Protein 3EE4 (pdb70)

CATH classification: 1.10.620.20

Radius of gyration: 19.56 Å; Cα contacts (8 Å, |Δi|>4): 352; chains: 1; bounding box: 40×44×61 Å

Nearest PDB structures (foldseek):
  3ee4-assembly1_A-2  TM=1.003E+00  e=2.585E-38  Mycobacterium tuberculosis
  4ac8-assembly2_A  TM=9.991E-01  e=2.189E-35  Mycobacterium tuberculosis H37Rv
  7qbp-assembly1_A-2  TM=9.680E-01  e=7.634E-27  Saccharopolyspora erythraea NRRL 2338
  6i95-assembly1_A-2  TM=9.526E-01  e=1.139E-15  Geobacillus kaustophilus HTA426
  6f6b-assembly1_A  TM=9.501E-01  e=1.901E-15  Geobacillus kaustophilus HTA426

Organism: Mycobacterium tuberculosis (strain ATCC 25618 / H37Rv) (NCBI:txid83332)

Solvent-accessible surface area: 12877 Å² total; per-residue (Å²): 173,181,133,160,48,28,69,147,40,108,84,39,37,79,177,74,10,43,1,5,118,20,51,61,23,3,90,91,108,90,18,97,16,95,108,11,80,21,127,144,0,105,60,15,14,112,176,12,54,115,72,24,58,47,26,0,8,28,16,0,5,30,19,21,19,7,12,91,10,6,27,104,15,0,83,12,0,35,54,0,0,121,72,71,67,41,54,18,1,42,52,0,0,73,14,0,11,98,7,2,44,9,0,32,89,0,0,86,64,0,0,79,26,7,42,20,110,82,100,18,114,123,10,4,89,80,0,70,2,3,77,76,2,15,116,29,43,0,27,122,20,0,76,49,0,73,99,58,45,40,62,30,4,0,0,90,0,0,0,1,0,0,0,1,8,4,0,0,17,16,37,8,9,24,49,5,3,94,91,0,0,54,160,115,75,22,0,47,0,0,34,46,0,17,127,70,0,17,21,2,6,149,18,0,21,38,0,0,20,11,0,0,41,13,6,1,18,68,74,66,58,9,25,85,21,0,71,70,23,0,84,100,4,13,74,8,0,38,107,18,14,71,33,14,8,63,73,28,60,56,149,9,18,18,140,10,51,58,93,50,7,32,127,60,0,39,62,26,0,101,131,25,36,44,52,0,40,79,0,110,80,87,76,66,81,104,19,15,132

B-factor: mean 17.55, std 8.57, range [2.0, 69.03]

Secondary structure (DSSP, 8-state):
-----GGGSTT---TTSHHHHHHHHHHHT---GGGS--TTHHHHHHHS-HHHHHHHHHHHHHHHHHHHHHHHHTHHHHHHHHHTT-HHHHHHHHHHHHHHHHHHHHHHHHHHHHT--S--GGGGTT-HHHHIIIIIIHHHHHHHHHH---HHHHHHHHIIIIIIIIIIIIHHHHHHHHHHHTTTT--HHHHHHHHHHHHHHHHHHHHHHHHHHHHHHH-THHHHHHHHHHHHHHHHHHHHHHHHHHTTTT--STT--HHHHHHHHHHHHHHHHHHHHTTTT--GGGT--

InterPro domains:
  IPR000358 Ribonucleotide reductase small subunit family [PF00268] (28-273)
  IPR009078 Ferritin-like superfamily [SSF47240] (20-280)
  IPR012348 Ribonucleotide reductase-like [G3DSA:1.10.620.20] (6-290)
  IPR033908 R2-like ligand binding oxidase [cd07911] (12-293)

Sequence (289 aa):
TRTRSGSLAAGGLNWASLPLKLFAGGNAKFWHPADIDFTRDRADWEKLSDDERDYATRLCTQFIAGEEAVTEDIQPFMSAMRAEGRLADEMYLTQFAFEEAKHTQVFRMWLDAVGISEDLHRYLDDLPAYRQIFYAELPECLNALSADPSPAAQVRASVTYNHIVEGMLALTGYYAWHKICVERAILPGMQELVRRIGDDERRHMAWGTFTCRRHVAADDANWTVFETRMNELIPLALRLIEEGFALYGDQPPFDLSKDDFLQYSTDKGMRRFGTISNARGRPVAEIDV

GO terms:
  GO:0005506 iron ion binding (F, IDA)
  GO:0030145 manganese ion binding (F, IDA)
  GO:0016491 oxidoreductase activity (F, IDA)
  GO:0005515 protein binding (F, IPI)
  GO:0042802 identical protein binding (F, IPI)

Structure (mmCIF, N/CA/C/O backbone):
data_3EE4
#
_entry.id   3EE4
#
_cell.length_a   54.565
_cell.length_b   54.565
_cell.length_c   176.651
_cell.angle_alpha   90.00
_cell.angle_beta   90.00
_cell.angle_gamma   120.00
#
_symmetry.space_group_name_H-M   'P 32 2 1'
#
loop_
_entity.id
_entity.type
_entity.pdbx_description
1 polymer 'Probable ribonucleoside-diphosphate reductase'
2 non-polymer 'MYRISTIC ACID'
3 non-polymer 'MANGANESE (III) ION'
4 non-polymer 'FE (III) ION'
5 water water
#
loop_
_atom_site.group_PDB
_atom_site.id
_atom_site.type_symbol
_atom_site.label_atom_id
_atom_site.label_alt_id
_atom_site.label_comp_id
_atom_site.label_asym_id
_atom_site.label_entity_id
_atom_site.label_seq_id
_atom_site.pdbx_PDB_ins_code
_atom_site.Cartn_x
_atom_site.Cartn_y
_atom_site.Cartn_z
_atom_site.occupancy
_atom_site.B_iso_or_equiv
_atom_site.auth_seq_id
_atom_site.auth_comp_id
_atom_site.auth_asym_id
_atom_site.auth_atom_id
_atom_site.pdbx_PDB_model_num
ATOM 1 N N . THR A 1 11 ? 18.573 42.095 -11.284 1.00 40.18 2 THR A N 1
ATOM 2 C CA . THR A 1 11 ? 19.307 42.871 -12.313 1.00 39.97 2 THR A CA 1
ATOM 3 C C . THR A 1 11 ? 19.383 42.057 -13.627 1.00 38.57 2 THR A C 1
ATOM 4 O O . THR A 1 11 ? 20.463 41.987 -14.255 1.00 39.43 2 THR A O 1
ATOM 8 N N . ARG A 1 12 ? 18.232 41.511 -14.064 1.00 35.50 3 ARG A N 1
ATOM 9 C CA . ARG A 1 12 ? 18.174 40.298 -14.946 1.00 32.41 3 ARG A CA 1
ATOM 10 C C . ARG A 1 12 ? 18.038 40.502 -16.491 1.00 30.05 3 ARG A C 1
ATOM 11 O O . ARG A 1 12 ? 17.334 41.353 -16.975 1.00 29.26 3 ARG A O 1
ATOM 19 N N . THR A 1 13 ? 18.699 39.638 -17.243 1.00 27.49 4 THR A N 1
ATOM 20 C CA . THR A 1 13 ? 18.835 39.791 -18.696 1.00 25.79 4 THR A CA 1
ATOM 21 C C . THR A 1 13 ? 18.376 38.556 -19.492 1.00 23.51 4 THR A C 1
ATOM 22 O O . THR A 1 13 ? 17.870 38.663 -20.593 1.00 23.59 4 THR A O 1
ATOM 26 N N . ARG A 1 14 ? 18.608 37.384 -18.926 1.00 20.61 5 ARG A N 1
ATOM 27 C CA . ARG A 1 14 ? 18.267 36.122 -19.576 1.00 19.89 5 ARG A CA 1
ATOM 28 C C . ARG A 1 14 ? 17.755 35.150 -18.529 1.00 16.67 5 ARG A C 1
ATOM 29 O O . ARG A 1 14 ? 17.900 35.358 -17.363 1.00 16.73 5 ARG A O 1
ATOM 37 N N . SER A 1 15 ? 17.226 34.054 -18.999 1.00 12.73 6 SER A N 1
ATOM 38 C CA . SER A 1 15 ? 16.702 33.008 -18.136 1.00 11.11 6 SER A CA 1
ATOM 39 C C . SER A 1 15 ? 17.286 31.671 -18.571 1.00 8.89 6 SER A C 1
ATOM 40 O O . SER A 1 15 ? 17.065 31.235 -19.706 1.00 8.61 6 SER A O 1
ATOM 43 N N . GLY A 1 16 ? 18.021 31.068 -17.660 1.00 9.37 7 GLY A N 1
ATOM 44 C CA . GLY A 1 16 ? 18.694 29.779 -17.847 1.00 9.49 7 GLY A CA 1
ATOM 45 C C . GLY A 1 16 ? 17.761 28.654 -18.276 1.00 9.64 7 GLY A C 1
ATOM 46 O O . GLY A 1 16 ? 18.117 27.772 -19.026 1.00 8.17 7 GLY A O 1
ATOM 47 N N . SER A 1 17 ? 16.526 28.746 -17.812 1.00 8.34 8 SER A N 1
ATOM 48 C CA . SER A 1 17 ? 15.531 27.703 -18.043 1.00 8.83 8 SER A CA 1
ATOM 49 C C . SER A 1 17 ? 15.052 27.744 -19.463 1.00 7.21 8 SER A C 1
ATOM 50 O O . SER A 1 17 ? 14.433 26.791 -19.923 1.00 8.93 8 SER A O 1
ATOM 53 N N . LEU A 1 18 ? 15.350 28.836 -20.207 1.00 4.86 9 LEU A N 1
ATOM 54 C CA . LEU A 1 18 ? 14.882 28.991 -21.537 1.00 4.32 9 LEU A CA 1
ATOM 55 C C . LEU A 1 18 ? 15.931 28.633 -22.578 1.00 4.19 9 LEU A C 1
ATOM 56 O O . LEU A 1 18 ? 15.686 28.739 -23.780 1.00 2.97 9 LEU A O 1
ATOM 61 N N . ALA A 1 19 ? 17.117 28.297 -22.104 1.00 5.09 10 ALA A N 1
ATOM 62 C CA . ALA A 1 19 ? 18.260 27.991 -23.000 1.00 5.62 10 ALA A CA 1
ATOM 63 C C . ALA A 1 19 ? 17.892 26.826 -23.945 1.00 6.36 10 ALA A C 1
ATOM 64 O O . ALA A 1 19 ? 17.079 25.936 -23.613 1.00 7.19 10 ALA A O 1
ATOM 66 N N . ALA A 1 20 ? 18.450 26.892 -25.119 1.00 6.26 11 ALA A N 1
ATOM 67 C CA . ALA A 1 20 ? 18.447 25.778 -26.084 1.00 7.71 11 ALA A CA 1
ATOM 68 C C . ALA A 1 20 ? 18.919 24.513 -25.358 1.00 8.17 11 ALA A C 1
ATOM 69 O O . ALA A 1 20 ? 19.899 24.526 -24.645 1.00 7.83 11 ALA A O 1
ATOM 71 N N . GLY A 1 21 ? 18.159 23.453 -25.502 1.00 9.95 12 GLY A N 1
ATOM 72 C CA . GLY A 1 21 ? 18.532 22.167 -24.895 1.00 11.35 12 GLY A CA 1
ATOM 73 C C . GLY A 1 21 ? 18.116 22.041 -23.467 1.00 13.22 12 GLY A C 1
ATOM 74 O O . GLY A 1 21 ? 18.372 21.023 -22.827 1.00 13.88 12 GLY A O 1
ATOM 75 N N . GLY A 1 22 ? 17.560 23.124 -22.913 1.00 13.63 13 GLY A N 1
ATOM 76 C CA . GLY A 1 22 ? 17.032 23.076 -21.567 1.00 13.66 13 GLY A CA 1
ATOM 77 C C . GLY A 1 22 ? 18.065 22.946 -20.496 1.00 15.27 13 GLY A C 1
ATOM 78 O O . GLY A 1 22 ? 19.177 23.418 -20.623 1.00 15.95 13 GLY A O 1
ATOM 79 N N . LEU A 1 23 ? 17.682 22.307 -19.417 1.00 15.08 14 LEU A N 1
ATOM 80 C CA . LEU A 1 23 ? 18.627 22.019 -18.321 1.00 15.49 14 LEU A CA 1
ATOM 81 C C . LEU A 1 23 ? 19.291 20.662 -18.493 1.00 16.67 14 LEU A C 1
ATOM 82 O O . LEU A 1 23 ? 18.670 19.701 -18.960 1.00 16.47 14 LEU A O 1
ATOM 87 N N . ASN A 1 24 ? 20.521 20.532 -18.017 1.00 16.87 15 ASN A N 1
ATOM 88 C CA . ASN A 1 24 ? 21.232 19.230 -18.151 1.00 17.28 15 ASN A CA 1
ATOM 89 C C . ASN A 1 24 ? 21.007 18.352 -16.922 1.00 16.69 15 ASN A C 1
ATOM 90 O O . ASN A 1 24 ? 21.579 18.543 -15.855 1.00 16.94 15 ASN A O 1
ATOM 95 N N . TRP A 1 25 ? 20.118 17.393 -17.079 1.00 16.92 16 TRP A N 1
ATOM 96 C CA . TRP A 1 25 ? 19.624 16.601 -15.946 1.00 17.08 16 TRP A CA 1
ATOM 97 C C . TRP A 1 25 ? 20.746 15.703 -15.401 1.00 16.76 16 TRP A C 1
ATOM 98 O O . TRP A 1 25 ? 20.628 15.148 -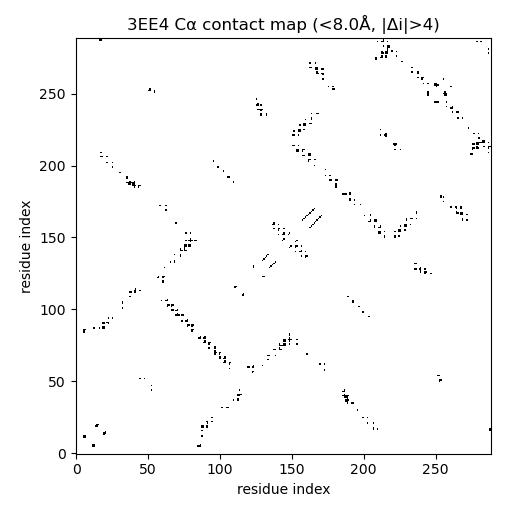14.300 1.00 18.06 16 TRP A O 1
ATOM 109 N N . ALA A 1 26 ? 21.779 15.556 -16.216 1.00 17.73 17 ALA A N 1
ATOM 110 C CA . ALA A 1 26 ? 22.936 14.746 -15.865 1.00 16.97 17 ALA A CA 1
ATOM 111 C C . ALA A 1 26 ? 23.970 15.536 -15.061 1.00 16.93 17 ALA A C 1
ATOM 112 O O . ALA A 1 26 ? 24.953 14.970 -14.557 1.00 16.84 17 ALA A O 1
ATOM 114 N N . SER A 1 27 ? 23.793 16.820 -14.918 1.00 14.66 18 SER A N 1
ATOM 115 C CA . SER A 1 27 ? 24.751 17.563 -14.137 1.00 15.52 18 SER A CA 1
ATOM 116 C C . SER A 1 27 ? 24.566 17.149 -12.658 1.00 14.53 18 SER A C 1
ATOM 117 O O . SER A 1 27 ? 23.476 16.787 -12.211 1.00 14.01 18 SER A O 1
ATOM 120 N N . LEU A 1 28 ? 25.683 17.151 -11.957 1.00 13.24 19 LEU A N 1
ATOM 121 C CA . LEU A 1 28 ? 25.729 16.783 -10.538 1.00 13.56 19 LEU A CA 1
ATOM 122 C C . LEU A 1 28 ? 24.663 17.515 -9.706 1.00 11.62 19 LEU A C 1
ATOM 123 O O . LEU A 1 28 ? 23.891 16.851 -9.020 1.00 11.56 19 LEU A O 1
ATOM 128 N N . PRO A 1 29 ? 24.578 18.850 -9.775 1.00 11.61 20 PRO A N 1
ATOM 129 C CA . PRO A 1 29 ? 23.565 19.469 -8.878 1.00 12.44 20 PRO A CA 1
ATOM 130 C C . PRO A 1 29 ? 22.140 19.015 -9.170 1.00 11.55 20 PRO A C 1
ATOM 131 O O . PRO A 1 29 ? 21.325 18.913 -8.246 1.00 10.61 20 PRO A O 1
ATOM 135 N N . LEU A 1 30 ? 21.819 18.778 -10.448 1.00 11.01 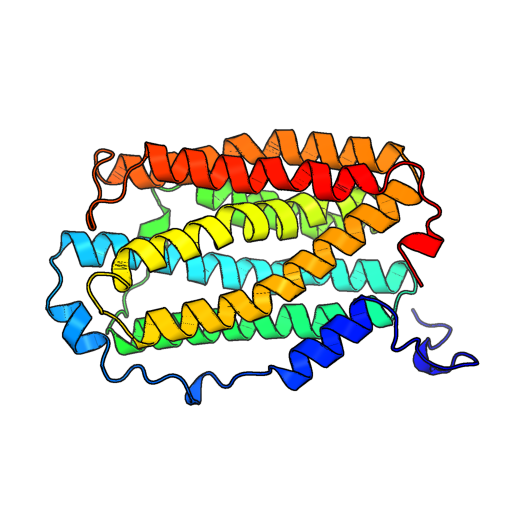21 LEU A N 1
ATOM 136 C CA . LEU A 1 30 ? 20.473 18.325 -10.785 1.00 10.66 21 LEU A CA 1
ATOM 137 C C . LEU A 1 30 ? 20.238 16.864 -10.410 1.00 12.43 21 LEU A C 1
ATOM 138 O O . LEU A 1 30 ? 19.105 16.485 -10.051 1.00 11.11 21 LEU A O 1
ATOM 143 N N . LYS A 1 31 ? 21.302 16.046 -10.474 1.00 10.90 22 LYS A N 1
ATOM 144 C CA . LYS A 1 31 ? 21.189 14.678 -10.031 1.00 11.23 22 LYS A CA 1
ATOM 145 C C . LYS A 1 31 ? 20.941 14.666 -8.516 1.00 11.15 22 LYS A C 1
ATOM 146 O O . LYS A 1 31 ? 20.115 13.926 -8.031 1.00 11.13 22 LYS A O 1
ATOM 152 N N . LEU A 1 32 ? 21.665 15.500 -7.779 1.00 10.84 23 LEU A N 1
ATOM 153 C CA . LEU A 1 32 ? 21.440 15.614 -6.328 1.00 10.74 23 LEU A CA 1
ATOM 154 C C . LEU A 1 32 ? 20.019 16.097 -5.955 1.00 10.24 23 LEU A C 1
ATOM 155 O O . LEU A 1 32 ? 19.359 15.556 -5.063 1.00 9.93 23 LEU A O 1
ATOM 160 N N . PHE A 1 33 ? 19.552 17.079 -6.691 1.00 10.31 24 PHE A N 1
ATOM 161 C CA . PHE A 1 33 ? 18.213 17.624 -6.518 1.00 9.40 24 PHE A CA 1
ATOM 162 C C . PHE A 1 33 ? 17.183 16.519 -6.717 1.00 10.45 24 PHE A C 1
ATOM 163 O O . PHE A 1 33 ? 16.270 16.351 -5.892 1.00 10.07 24 PHE A O 1
ATOM 171 N N . ALA A 1 34 ? 17.333 15.738 -7.799 1.00 10.30 25 ALA A N 1
ATOM 172 C CA . ALA A 1 34 ? 16.385 14.646 -8.067 1.00 10.01 25 ALA A CA 1
ATOM 173 C C . ALA A 1 34 ? 16.467 13.643 -6.938 1.00 10.41 25 ALA A C 1
ATOM 174 O O . ALA A 1 34 ? 15.450 13.089 -6.504 1.00 12.03 25 ALA A O 1
ATOM 176 N N . GLY A 1 35 ? 17.669 13.408 -6.451 1.00 12.11 26 GLY A N 1
ATOM 177 C CA . GLY A 1 35 ? 17.912 12.477 -5.294 1.00 12.11 26 GLY A CA 1
ATOM 178 C C . GLY A 1 35 ? 17.207 12.889 -4.029 1.00 11.86 26 GLY A C 1
ATOM 179 O O . GLY A 1 35 ? 16.571 12.079 -3.330 1.00 12.65 26 GLY A O 1
ATOM 180 N N . GLY A 1 36 ? 17.307 14.182 -3.752 1.00 12.33 27 GLY A N 1
ATOM 181 C CA . GLY A 1 36 ? 16.627 14.801 -2.616 1.00 12.30 27 GLY A CA 1
ATOM 182 C C . GLY A 1 36 ? 15.128 14.748 -2.739 1.00 11.96 27 GLY A C 1
ATOM 183 O O . GLY A 1 36 ? 14.406 14.677 -1.712 1.00 13.05 27 GLY A O 1
ATOM 184 N N . ASN A 1 37 ? 14.636 14.821 -3.973 1.00 10.30 28 ASN A N 1
ATOM 185 C CA . ASN A 1 37 ? 13.225 14.683 -4.167 1.00 11.50 28 ASN A CA 1
ATOM 186 C C . ASN A 1 37 ? 12.756 13.211 -3.925 1.00 12.48 28 ASN A C 1
ATOM 187 O O . ASN A 1 37 ? 11.705 12.963 -3.326 1.00 11.42 28 ASN A O 1
ATOM 192 N N . ALA A 1 38 ? 13.513 12.274 -4.474 1.00 11.75 29 ALA A N 1
ATOM 193 C CA . ALA A 1 38 ? 13.168 10.866 -4.347 1.00 12.98 29 ALA A CA 1
ATOM 194 C C . ALA A 1 38 ? 13.246 10.416 -2.910 1.00 12.90 29 ALA A C 1
ATOM 195 O O . ALA A 1 38 ? 12.494 9.579 -2.497 1.00 11.82 29 ALA A O 1
ATOM 197 N N . LYS A 1 39 ? 14.166 10.977 -2.160 1.00 12.87 30 LYS A N 1
ATOM 198 C CA . LYS A 1 39 ? 14.444 10.525 -0.794 1.00 13.42 30 LYS A CA 1
ATOM 199 C C . LYS A 1 39 ? 13.932 11.487 0.259 1.00 14.82 30 LYS A C 1
ATOM 200 O O . LYS A 1 39 ? 14.352 11.424 1.385 1.00 16.31 30 LYS A O 1
ATOM 206 N N . PHE A 1 40 ? 13.008 12.368 -0.129 1.00 12.69 31 PHE A N 1
ATOM 207 C CA . PHE A 1 40 ? 12.401 13.304 0.799 1.00 11.45 31 PHE A CA 1
ATOM 208 C C . PHE A 1 40 ? 11.759 12.521 1.944 1.00 11.47 31 PHE A C 1
ATOM 209 O O . PHE A 1 40 ? 10.998 11.579 1.737 1.00 12.56 31 PHE A O 1
ATOM 217 N N . TRP A 1 41 ? 12.008 12.982 3.138 1.00 11.24 32 TRP A N 1
ATOM 218 C CA . TRP A 1 41 ? 11.450 12.341 4.346 1.00 12.75 32 TRP A CA 1
ATOM 219 C C . TRP A 1 41 ? 10.701 13.360 5.136 1.00 14.47 32 TRP A C 1
ATOM 220 O O . TRP A 1 41 ? 11.054 14.546 5.175 1.00 11.88 32 TRP A O 1
ATOM 231 N N . HIS A 1 42 ? 9.659 12.815 5.751 1.00 18.32 33 HIS A N 1
ATOM 232 C CA . HIS A 1 42 ? 8.721 13.573 6.552 1.00 20.19 33 HIS A CA 1
ATOM 233 C C . HIS A 1 42 ? 9.052 13.536 8.061 1.00 20.57 33 HIS A C 1
ATOM 234 O O . HIS A 1 42 ? 9.051 12.503 8.671 1.00 20.54 33 HIS A O 1
ATOM 241 N N . PRO A 1 43 ? 9.259 14.689 8.680 1.00 21.23 34 PRO A N 1
ATOM 242 C CA . PRO A 1 43 ? 9.502 14.752 10.094 1.00 21.59 34 PRO A CA 1
ATOM 243 C C . PRO A 1 43 ? 8.341 14.103 10.905 1.00 22.72 34 PRO A C 1
ATOM 244 O O . PRO A 1 43 ? 8.572 13.428 11.912 1.00 21.75 34 PRO A O 1
ATOM 248 N N . ALA A 1 44 ? 7.128 14.185 10.360 1.00 22.36 35 ALA A N 1
ATOM 249 C CA . ALA A 1 44 ? 5.954 13.700 11.056 1.00 23.81 35 ALA A CA 1
ATOM 250 C C . ALA A 1 44 ? 5.947 12.167 11.003 1.00 24.16 35 ALA A C 1
ATOM 251 O O . ALA A 1 44 ? 5.209 11.520 11.734 1.00 24.54 35 ALA A O 1
ATOM 253 N N . ASP A 1 45 ? 6.805 11.581 10.193 1.00 24.05 36 ASP A N 1
ATOM 254 C CA . ASP A 1 45 ? 6.862 10.113 10.126 1.00 25.11 36 ASP A CA 1
ATOM 255 C C . ASP A 1 45 ? 7.769 9.534 11.229 1.00 24.37 36 ASP A C 1
ATOM 256 O O . ASP A 1 45 ? 7.759 8.315 11.453 1.00 24.41 36 ASP A O 1
ATOM 261 N N . ILE A 1 46 ? 8.595 10.378 11.864 1.00 21.52 37 ILE A N 1
ATOM 262 C CA . ILE A 1 46 ? 9.535 9.856 12.832 1.00 19.43 37 ILE A CA 1
ATOM 263 C C . ILE A 1 46 ? 8.774 9.670 14.127 1.00 19.16 37 ILE A C 1
ATOM 264 O O . ILE A 1 46 ? 8.115 10.568 14.596 1.00 19.71 37 ILE A O 1
ATOM 269 N N . ASP A 1 47 ? 8.821 8.464 14.681 1.00 19.25 38 ASP A N 1
ATOM 270 C CA . ASP A 1 47 ? 8.158 8.213 15.946 1.00 19.75 38 ASP A CA 1
ATOM 271 C C . ASP A 1 47 ? 9.066 8.638 17.119 1.00 19.16 38 ASP A C 1
ATOM 272 O O . ASP A 1 47 ? 10.104 8.042 17.362 1.00 16.68 38 ASP A O 1
ATOM 277 N N . PHE A 1 48 ? 8.611 9.664 17.828 1.00 19.80 39 PHE A N 1
ATOM 278 C CA . PHE A 1 48 ? 9.325 10.229 18.990 1.00 20.32 39 PHE A CA 1
ATOM 279 C C . PHE A 1 48 ? 8.703 9.771 20.296 1.00 21.15 39 PHE A C 1
ATOM 280 O O . PHE A 1 48 ? 9.200 10.071 21.403 1.00 20.66 39 PHE A O 1
ATOM 288 N N . THR A 1 49 ? 7.635 8.995 20.167 1.00 20.57 40 THR A N 1
ATOM 289 C CA . THR A 1 49 ? 6.767 8.710 21.339 1.00 20.86 40 THR A CA 1
ATOM 290 C C . THR A 1 49 ? 7.417 7.743 22.335 1.00 20.23 40 THR A C 1
ATOM 291 O O . THR A 1 49 ? 6.893 7.475 23.378 1.00 21.21 40 THR A O 1
ATOM 295 N N . ARG A 1 50 ? 8.595 7.257 22.016 1.00 18.82 41 ARG A N 1
ATOM 296 C CA . ARG A 1 50 ? 9.267 6.299 22.884 1.00 17.78 41 ARG A CA 1
ATOM 297 C C . ARG A 1 50 ? 10.547 6.863 23.526 1.00 15.23 41 ARG A C 1
ATOM 298 O O . ARG A 1 50 ? 11.080 6.326 24.490 1.00 13.37 41 ARG A O 1
ATOM 306 N N . ASP A 1 51 ? 11.041 7.975 23.005 1.00 13.08 42 ASP A N 1
ATOM 307 C CA . ASP A 1 51 ? 12.306 8.526 23.477 1.00 12.02 42 ASP A CA 1
ATOM 308 C C . ASP A 1 51 ? 12.235 9.089 24.894 1.00 12.28 42 ASP A C 1
ATOM 309 O O . ASP A 1 51 ? 13.215 9.018 25.629 1.00 11.30 42 ASP A O 1
ATOM 314 N N . ARG A 1 52 ? 11.098 9.680 25.283 1.00 12.93 43 ARG A N 1
ATOM 315 C CA . ARG A 1 52 ? 11.024 10.273 26.630 1.00 14.44 43 ARG A CA 1
ATOM 316 C C . ARG A 1 52 ? 11.223 9.214 27.703 1.00 14.09 43 ARG A C 1
ATOM 317 O O . ARG A 1 52 ? 11.933 9.430 28.687 1.00 15.22 43 ARG A O 1
ATOM 325 N N . ALA A 1 53 ? 10.641 8.041 27.485 1.00 14.00 44 ALA A N 1
ATOM 326 C CA . ALA A 1 53 ? 10.747 6.966 28.460 1.00 14.07 44 ALA A CA 1
ATOM 327 C C . ALA A 1 53 ? 12.224 6.571 28.638 1.00 14.02 44 ALA A C 1
ATOM 328 O O . ALA A 1 53 ? 12.685 6.351 29.757 1.00 13.48 44 ALA A O 1
ATOM 330 N N . ASP A 1 54 ? 12.951 6.482 27.533 1.00 14.23 45 ASP A N 1
ATOM 331 C CA . ASP A 1 54 ? 14.398 6.135 27.593 1.00 14.38 45 ASP A CA 1
ATOM 332 C C . ASP A 1 54 ? 15.171 7.269 28.301 1.00 14.00 45 ASP A C 1
ATOM 333 O O . ASP A 1 54 ? 16.082 7.067 29.126 1.00 13.91 45 ASP A O 1
ATOM 338 N N . TRP A 1 55 ? 14.825 8.477 27.892 1.00 13.46 46 TRP A N 1
ATOM 339 C CA . TRP A 1 55 ? 15.465 9.703 28.376 1.00 13.89 46 TRP A CA 1
ATOM 340 C C . TRP A 1 55 ? 15.397 9.766 29.913 1.00 14.54 46 TRP A C 1
ATOM 341 O O . TRP A 1 55 ? 16.379 10.116 30.604 1.00 14.64 46 TRP A O 1
ATOM 352 N N . GLU A 1 56 ? 14.242 9.389 30.445 1.00 14.97 47 GLU A N 1
ATOM 353 C CA . GLU A 1 56 ? 14.017 9.512 31.891 1.00 15.73 47 GLU A CA 1
ATOM 354 C C . GLU A 1 56 ? 14.788 8.465 32.639 1.00 15.73 47 GLU A C 1
ATOM 355 O O . GLU A 1 56 ? 15.063 8.616 33.816 1.00 15.65 47 GLU A O 1
ATOM 361 N N . LYS A 1 57 ? 15.142 7.402 31.950 1.00 15.38 48 LYS A N 1
ATOM 362 C CA . LYS A 1 57 ? 15.897 6.302 32.610 1.00 16.82 48 LYS A CA 1
ATOM 363 C C . LYS A 1 57 ? 17.394 6.614 32.654 1.00 15.87 48 LYS A C 1
ATOM 364 O O . LYS A 1 57 ? 18.115 6.012 33.375 1.00 14.76 48 LYS A O 1
ATOM 370 N N . LEU A 1 58 ? 17.851 7.600 31.891 1.00 14.55 49 LEU A N 1
ATOM 371 C CA . LEU A 1 58 ? 19.291 7.918 31.887 1.00 15.15 49 LEU A CA 1
ATOM 372 C C . LEU A 1 58 ? 19.654 8.557 33.219 1.00 14.58 49 LEU A C 1
ATOM 373 O O . LEU A 1 58 ? 18.780 8.908 33.981 1.00 15.95 49 LEU A O 1
ATOM 378 N N . SER A 1 59 ? 20.938 8.705 33.464 1.00 14.37 50 SER A N 1
ATOM 379 C CA . SER A 1 59 ? 21.469 9.467 34.617 1.00 13.88 50 SER A CA 1
ATOM 380 C C . SER A 1 59 ? 21.435 10.961 34.320 1.00 14.36 50 SER A C 1
ATOM 381 O O . SER A 1 59 ? 21.280 11.379 33.147 1.00 13.05 50 SER A O 1
ATOM 384 N N . ASP A 1 60 ? 21.639 11.765 35.352 1.00 13.54 51 ASP A N 1
ATOM 385 C CA . ASP A 1 60 ? 21.764 13.206 35.168 1.00 15.00 51 ASP A CA 1
ATOM 386 C C . ASP A 1 60 ? 22.885 13.528 34.205 1.00 15.14 51 ASP A C 1
ATOM 387 O O . ASP A 1 60 ? 22.734 14.380 33.348 1.00 16.22 51 ASP A O 1
ATOM 392 N N . ASP A 1 61 ? 24.023 12.881 34.405 1.00 14.66 52 ASP A N 1
ATOM 393 C CA . ASP A 1 61 ? 25.202 13.147 33.603 1.00 15.31 52 ASP A CA 1
ATOM 394 C C . ASP A 1 61 ? 24.936 12.820 32.106 1.00 13.78 52 ASP A C 1
ATOM 395 O O . ASP A 1 61 ? 25.322 13.561 31.195 1.00 11.09 52 ASP A O 1
ATOM 400 N N . GLU A 1 62 ? 24.269 11.693 31.886 1.00 12.18 53 GLU A N 1
ATOM 401 C CA . GLU A 1 62 ? 23.998 11.207 30.529 1.00 11.73 53 GLU A CA 1
ATOM 402 C C . GLU A 1 62 ? 23.070 12.228 29.816 1.00 11.98 53 GLU A C 1
ATOM 403 O O . GLU A 1 62 ? 23.290 12.599 28.663 1.00 12.01 53 GLU A O 1
ATOM 409 N N . ARG A 1 63 ? 22.058 12.686 30.541 1.00 12.73 54 ARG A N 1
ATOM 410 C CA . ARG A 1 63 ? 21.118 13.716 30.009 1.00 12.98 54 ARG A CA 1
ATOM 411 C C . ARG A 1 63 ? 21.828 15.024 29.737 1.00 12.99 54 ARG A C 1
ATOM 412 O O . ARG A 1 63 ? 21.556 15.709 28.728 1.00 11.42 54 ARG A O 1
ATOM 420 N N . ASP A 1 64 ? 22.747 15.374 30.643 1.00 12.02 55 ASP A N 1
ATOM 421 C CA . ASP A 1 64 ? 23.501 16.596 30.471 1.00 12.60 55 ASP A CA 1
ATOM 422 C C . ASP A 1 64 ? 24.280 16.537 29.195 1.00 12.47 55 ASP A C 1
ATOM 423 O O . ASP A 1 64 ? 24.241 17.480 28.360 1.00 10.94 55 ASP A O 1
ATOM 428 N N . TYR A 1 65 ? 25.030 15.429 29.033 1.00 11.81 56 TYR A N 1
ATOM 429 C CA . TYR A 1 65 ? 25.924 15.271 27.869 1.00 10.85 56 TYR A CA 1
ATOM 430 C C . TYR A 1 65 ? 25.137 15.317 26.534 1.00 11.47 56 TYR A C 1
ATOM 431 O O . TYR A 1 65 ? 25.490 16.019 25.552 1.00 10.91 56 TYR A O 1
ATOM 440 N N . ALA A 1 66 ? 24.047 14.565 26.516 1.00 11.38 57 ALA A N 1
ATOM 441 C CA . ALA A 1 66 ? 23.214 14.455 25.317 1.00 11.45 57 ALA A CA 1
ATOM 442 C C . ALA A 1 66 ? 22.494 15.759 25.019 1.00 11.96 57 ALA A C 1
ATOM 443 O O . ALA A 1 66 ? 22.294 16.069 23.881 1.00 12.34 57 ALA A O 1
ATOM 445 N N . THR A 1 67 ? 22.146 16.535 26.047 1.00 12.50 58 THR A N 1
ATOM 446 C CA . THR A 1 67 ? 21.515 17.849 25.867 1.00 11.44 58 THR A CA 1
ATOM 447 C C . THR A 1 67 ? 22.516 18.792 25.239 1.00 10.83 58 THR A C 1
ATOM 448 O O . THR A 1 67 ? 22.196 19.503 24.304 1.00 8.93 58 THR A O 1
ATOM 452 N N . ARG A 1 68 ? 23.746 18.727 25.703 1.00 10.04 59 ARG A N 1
ATOM 453 C CA . ARG A 1 68 ? 24.794 19.578 25.185 1.00 10.48 59 ARG A CA 1
ATOM 454 C C . ARG A 1 68 ? 25.131 19.206 23.713 1.00 10.81 59 ARG A C 1
ATOM 455 O O . ARG A 1 68 ? 25.333 20.073 22.880 1.00 10.04 59 ARG A O 1
ATOM 463 N N . LEU A 1 69 ? 25.105 17.922 23.400 1.00 10.00 60 LEU A N 1
ATOM 464 C CA . LEU A 1 69 ? 25.338 17.466 22.020 1.00 9.77 60 LEU A CA 1
ATOM 465 C C . LEU A 1 69 ? 24.202 17.922 21.062 1.00 10.23 60 LEU A C 1
ATOM 466 O O . LEU A 1 69 ? 24.421 18.433 19.948 1.00 10.11 60 LEU A O 1
ATOM 471 N N . CYS A 1 70 ? 22.999 17.786 21.574 1.00 10.49 61 CYS A N 1
ATOM 472 C CA . CYS A 1 70 ? 21.832 18.250 20.859 1.00 10.01 61 CYS A CA 1
ATOM 473 C C . CYS A 1 70 ? 21.820 19.753 20.619 1.00 9.56 61 CYS A C 1
ATOM 474 O O . CYS A 1 70 ? 21.388 20.227 19.535 1.00 10.26 61 CYS A O 1
ATOM 477 N N . THR A 1 71 ? 22.282 20.499 21.612 1.00 10.18 62 THR A N 1
ATOM 478 C CA . THR A 1 71 ? 22.348 21.950 21.512 1.00 8.89 62 THR A CA 1
ATOM 479 C C . THR A 1 71 ? 23.310 22.367 20.413 1.00 10.01 62 THR A C 1
ATOM 480 O O . THR A 1 71 ? 23.028 23.215 19.587 1.00 8.00 62 THR A O 1
ATOM 484 N N . GLN A 1 72 ? 24.484 21.733 20.433 1.00 11.30 63 GLN A N 1
ATOM 485 C CA . GLN A 1 72 ? 25.499 21.985 19.392 1.00 11.18 63 GLN A CA 1
ATOM 486 C C . GLN A 1 72 ? 24.925 21.667 17.994 1.00 10.64 63 GLN A C 1
ATOM 487 O O . GLN A 1 72 ? 25.115 22.418 17.032 1.00 10.16 63 GLN A O 1
ATOM 493 N N . PHE A 1 73 ? 24.201 20.579 17.921 1.00 10.26 64 PHE A N 1
ATOM 494 C CA . PHE A 1 73 ? 23.565 20.200 16.654 1.00 11.72 64 PHE A CA 1
ATOM 495 C C . PHE A 1 73 ? 22.548 21.207 16.170 1.00 11.08 64 PHE A C 1
ATOM 496 O O . PHE A 1 73 ? 22.610 21.686 15.008 1.00 11.07 64 PHE A O 1
ATOM 504 N N . ILE A 1 74 ? 21.573 21.511 17.014 1.00 10.21 65 ILE A N 1
ATOM 505 C CA . ILE A 1 74 ? 20.464 22.308 16.489 1.00 10.86 65 ILE A CA 1
ATOM 506 C C . ILE A 1 74 ? 20.890 23.732 16.161 1.00 10.83 65 ILE A C 1
ATOM 507 O O . ILE A 1 74 ? 20.435 24.292 15.200 1.00 9.79 65 ILE A O 1
ATOM 512 N N . ALA A 1 75 ? 21.727 24.328 17.013 1.00 11.05 66 ALA A N 1
ATOM 513 C CA . ALA A 1 75 ? 22.332 25.637 16.662 1.00 10.48 66 ALA A CA 1
ATOM 514 C C . ALA A 1 75 ? 23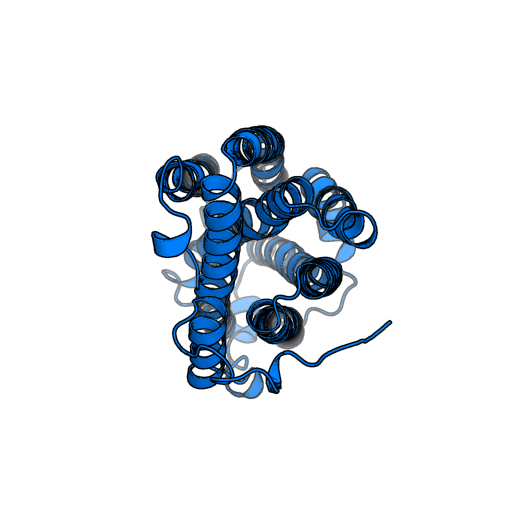.158 25.595 15.413 1.00 10.51 66 ALA A C 1
ATOM 515 O O . ALA A 1 75 ? 23.201 26.549 14.694 1.00 10.73 66 ALA A O 1
ATOM 517 N N . GLY A 1 76 ? 23.759 24.455 15.121 1.00 11.66 67 GLY A N 1
ATOM 518 C CA . GLY A 1 76 ? 24.587 24.307 13.920 1.00 11.84 67 GLY A CA 1
ATOM 519 C C . GLY A 1 76 ? 23.700 24.193 12.676 1.00 12.11 67 GLY A C 1
ATOM 520 O O . GLY A 1 76 ? 23.944 24.830 11.641 1.00 11.71 67 GLY A O 1
ATOM 521 N N . GLU A 1 77 ? 22.634 23.414 12.793 1.00 10.54 68 GLU A N 1
ATOM 522 C CA . GLU A 1 77 ? 21.634 23.393 11.718 1.00 11.87 68 GLU A CA 1
ATOM 523 C C . GLU A 1 77 ? 21.076 24.739 11.400 1.00 11.30 68 GLU A C 1
ATOM 524 O O . GLU A 1 77 ? 20.917 25.083 10.247 1.00 11.72 68 GLU A O 1
ATOM 530 N N . GLU A 1 78 ? 20.672 25.432 12.439 1.00 11.80 69 GLU A N 1
ATOM 531 C CA . GLU A 1 78 ? 20.146 26.788 12.285 1.00 13.85 69 GLU A CA 1
ATOM 532 C C . GLU A 1 78 ? 21.186 27.683 11.580 1.00 13.01 69 GLU A C 1
ATOM 533 O O . GLU A 1 78 ? 20.899 28.406 10.587 1.00 12.36 69 GLU A O 1
ATOM 539 N N . ALA A 1 79 ? 22.408 27.607 12.053 1.00 11.74 70 ALA A N 1
ATOM 540 C CA . ALA A 1 79 ? 23.469 28.423 11.455 1.00 12.09 70 ALA A CA 1
ATOM 541 C C . ALA A 1 79 ? 23.640 28.148 9.932 1.00 11.86 70 ALA A C 1
ATOM 542 O O . ALA A 1 79 ? 23.788 29.099 9.110 1.00 12.65 70 ALA A O 1
ATOM 544 N N . VAL A 1 80 ? 23.619 26.893 9.553 1.00 11.33 71 VAL A N 1
ATOM 545 C CA . VAL A 1 80 ? 23.863 26.537 8.148 1.00 12.67 71 VAL A CA 1
ATOM 546 C C . VAL A 1 80 ? 22.642 26.950 7.344 1.00 12.86 71 VAL A C 1
ATOM 547 O O . VAL A 1 80 ? 22.771 27.494 6.225 1.00 14.17 71 VAL A O 1
ATOM 551 N N . THR A 1 81 ? 21.456 26.764 7.921 1.00 12.72 72 THR A N 1
ATOM 552 C CA . THR A 1 81 ? 20.234 27.218 7.225 1.00 12.43 72 THR A CA 1
ATOM 553 C C . THR A 1 81 ? 20.401 28.680 6.793 1.00 15.07 72 THR A C 1
ATOM 554 O O . THR A 1 81 ? 20.034 29.081 5.656 1.00 15.25 72 THR A O 1
ATOM 558 N N . GLU A 1 82 ? 20.948 29.487 7.714 1.00 15.52 73 GLU A N 1
ATOM 559 C CA . GLU A 1 82 ? 21.075 30.934 7.514 1.00 16.34 73 GLU A CA 1
ATOM 560 C C . GLU A 1 82 ? 22.281 31.186 6.598 1.00 17.52 73 GLU A C 1
ATOM 561 O O . GLU A 1 82 ? 22.205 31.857 5.567 1.00 19.38 73 GLU A O 1
ATOM 567 N N . ASP A 1 83 ? 23.363 30.542 6.898 1.00 16.10 74 ASP A N 1
ATOM 568 C CA . ASP A 1 83 ? 24.611 30.945 6.297 1.00 17.22 74 ASP A CA 1
ATOM 569 C C . ASP A 1 83 ? 24.873 30.408 4.863 1.00 18.49 74 ASP A C 1
ATOM 570 O O . ASP A 1 83 ? 25.869 30.802 4.236 1.00 18.81 74 ASP A O 1
ATOM 575 N N . ILE A 1 84 ? 23.980 29.538 4.358 1.00 18.97 75 ILE A N 1
ATOM 576 C CA . ILE A 1 84 ? 24.142 28.908 3.048 1.00 19.53 75 ILE A CA 1
ATOM 577 C C . ILE A 1 84 ? 23.717 29.917 2.015 1.00 19.19 75 ILE A C 1
ATOM 578 O O . ILE A 1 84 ? 24.090 29.874 0.867 1.00 17.67 75 ILE A O 1
ATOM 583 N N . GLN A 1 85 ? 22.921 30.862 2.457 1.00 19.84 76 GLN A N 1
ATOM 584 C CA . GLN A 1 85 ? 22.232 31.737 1.510 1.00 21.41 76 GLN A CA 1
ATOM 585 C C . GLN A 1 85 ? 23.146 32.488 0.504 1.00 19.17 76 GLN A C 1
ATOM 586 O O . GLN A 1 85 ? 22.832 32.522 -0.675 1.00 18.74 76 GLN A O 1
ATOM 592 N N . PRO A 1 86 ? 24.231 33.117 0.983 1.00 18.16 77 PRO A N 1
ATOM 593 C CA . PRO A 1 86 ? 25.171 33.803 0.084 1.00 17.62 77 PRO A CA 1
ATOM 594 C C . PRO A 1 86 ? 25.718 32.905 -1.037 1.00 16.97 77 PRO A C 1
ATOM 595 O O . PRO A 1 86 ? 26.134 33.419 -2.099 1.00 17.03 77 PRO A O 1
ATOM 599 N N . PHE A 1 87 ? 25.718 31.579 -0.830 1.00 16.05 78 PHE A N 1
ATOM 600 C CA . PHE A 1 87 ? 26.181 30.671 -1.903 1.00 15.91 78 PHE A CA 1
ATOM 601 C C . PHE A 1 87 ? 25.188 30.673 -3.081 1.00 16.56 78 PHE A C 1
ATOM 602 O O . PHE A 1 87 ? 25.547 30.538 -4.238 1.00 14.50 78 PHE A O 1
ATOM 610 N N . MET A 1 88 ? 23.913 30.834 -2.751 1.00 17.61 79 MET A N 1
ATOM 611 C CA . MET A 1 88 ? 22.912 30.882 -3.802 1.00 19.16 79 MET A CA 1
ATOM 612 C C . MET A 1 88 ? 23.194 32.106 -4.673 1.00 19.39 79 MET A C 1
ATOM 613 O O . MET A 1 88 ? 23.152 32.028 -5.900 1.00 18.82 79 MET A O 1
ATOM 618 N N . SER A 1 89 ? 23.544 33.206 -4.004 1.00 18.22 80 SER A N 1
ATOM 619 C CA . SER A 1 89 ? 23.872 34.457 -4.676 1.00 19.17 80 SER A CA 1
ATOM 620 C C . SER A 1 89 ? 25.077 34.307 -5.583 1.00 18.11 80 SER A C 1
ATOM 621 O O . SER A 1 89 ? 25.104 34.784 -6.715 1.00 17.87 80 SER A O 1
ATOM 624 N N . ALA A 1 90 ? 26.081 33.601 -5.090 1.00 16.28 81 ALA A N 1
ATOM 625 C CA . ALA A 1 90 ? 27.268 33.339 -5.871 1.00 16.21 81 ALA A CA 1
ATOM 626 C C . ALA A 1 90 ? 26.961 32.512 -7.147 1.00 15.97 81 ALA A C 1
ATOM 627 O O . ALA A 1 90 ? 27.504 32.767 -8.223 1.00 16.07 81 ALA A O 1
ATOM 629 N N . MET A 1 91 ? 26.042 31.575 -7.020 1.00 14.68 82 MET A N 1
ATOM 630 C CA . MET A 1 91 ? 25.700 30.672 -8.113 1.00 15.44 82 MET A CA 1
ATOM 631 C C . MET A 1 91 ? 25.003 31.494 -9.183 1.00 16.86 82 MET A C 1
ATOM 632 O O . MET A 1 91 ? 25.234 31.324 -10.375 1.00 17.99 82 MET A O 1
ATOM 637 N N . ARG A 1 92 ? 24.188 32.420 -8.726 1.00 17.78 83 ARG A N 1
ATOM 638 C CA . ARG A 1 92 ? 23.443 33.300 -9.645 1.00 19.97 83 ARG A CA 1
ATOM 639 C C . ARG A 1 92 ? 24.450 34.173 -10.396 1.00 19.35 83 ARG A C 1
ATOM 640 O O . ARG A 1 92 ? 24.421 34.291 -11.625 1.00 19.89 83 ARG A O 1
ATOM 648 N N . ALA A 1 93 ? 25.442 34.659 -9.675 1.00 18.51 84 ALA A N 1
ATOM 649 C CA . ALA A 1 93 ? 26.483 35.526 -10.294 1.00 18.40 84 ALA A CA 1
ATOM 650 C C . ALA A 1 93 ? 27.271 34.745 -11.307 1.00 18.60 84 ALA A C 1
ATOM 651 O O . ALA A 1 93 ? 27.674 35.256 -12.320 1.00 18.49 84 ALA A O 1
ATOM 653 N N . GLU A 1 94 ? 27.474 33.466 -11.053 1.00 19.24 85 GLU A N 1
ATOM 654 C CA . GLU A 1 94 ? 28.249 32.604 -11.972 1.00 19.38 85 GLU A CA 1
ATOM 655 C C . GLU A 1 94 ? 27.384 32.113 -13.183 1.00 19.49 85 GLU A C 1
ATOM 656 O O . GLU A 1 94 ? 27.866 31.448 -14.122 1.00 20.59 85 GLU A O 1
ATOM 662 N N . GLY A 1 95 ? 26.102 32.457 -13.151 1.00 18.95 86 GLY A N 1
ATOM 663 C CA . GLY A 1 95 ? 25.103 31.925 -14.106 1.00 18.41 86 GLY A CA 1
ATOM 664 C C . GLY A 1 95 ? 24.821 30.423 -14.061 1.00 18.03 86 GLY A C 1
ATOM 665 O O . GLY A 1 95 ? 24.660 29.749 -15.094 1.00 19.30 86 GLY A O 1
ATOM 666 N N . ARG A 1 96 ? 24.755 29.879 -12.857 1.00 16.16 87 ARG A N 1
ATOM 667 C CA . ARG A 1 96 ? 24.660 28.430 -12.702 1.00 14.56 87 ARG A CA 1
ATOM 668 C C . ARG A 1 96 ? 23.316 28.114 -12.034 1.00 13.42 87 ARG A C 1
ATOM 669 O O . ARG A 1 96 ? 23.196 27.934 -10.806 1.00 11.27 87 ARG A O 1
ATOM 677 N N . LEU A 1 97 ? 22.302 28.018 -12.875 1.00 12.08 88 LEU A N 1
ATOM 678 C CA . LEU A 1 97 ? 20.942 27.824 -12.391 1.00 11.67 88 LEU A CA 1
ATOM 679 C C . LEU A 1 97 ? 20.808 26.493 -11.742 1.00 10.85 88 LEU A C 1
ATOM 680 O O . LEU A 1 97 ? 20.153 26.379 -10.687 1.00 10.93 88 LEU A O 1
ATOM 685 N N . ALA A 1 98 ? 21.424 25.454 -12.323 1.00 11.40 89 ALA A N 1
ATOM 686 C CA . ALA A 1 98 ? 21.258 24.111 -11.695 1.00 11.32 89 ALA A CA 1
ATOM 687 C C . ALA A 1 98 ? 21.790 24.094 -10.260 1.00 10.20 89 ALA A C 1
ATOM 688 O O . ALA A 1 98 ? 21.205 23.540 -9.349 1.00 9.13 89 ALA A O 1
ATOM 690 N N . ASP A 1 99 ? 22.926 24.711 -10.055 1.00 10.27 90 ASP A N 1
ATOM 691 C CA . ASP A 1 99 ? 23.504 24.805 -8.689 1.00 11.86 90 ASP A CA 1
ATOM 692 C C . ASP A 1 99 ? 22.634 25.647 -7.766 1.00 10.71 90 ASP A C 1
ATOM 693 O O . ASP A 1 99 ? 22.457 25.330 -6.606 1.00 11.68 90 ASP A O 1
ATOM 698 N N . GLU A 1 100 ? 22.103 26.719 -8.286 1.00 10.46 91 GLU A N 1
ATOM 699 C CA . GLU A 1 100 ? 21.130 27.542 -7.507 1.00 11.96 91 GLU A CA 1
ATOM 700 C C . GLU A 1 100 ? 19.891 26.725 -7.054 1.00 10.37 91 GLU A C 1
ATOM 701 O O . GLU A 1 100 ? 19.473 26.752 -5.918 1.00 10.84 91 GLU A O 1
ATOM 707 N N . MET A 1 101 ? 19.356 25.959 -7.990 1.00 9.35 92 MET A N 1
ATOM 708 C CA . MET A 1 101 ? 18.240 25.083 -7.714 1.00 9.97 92 MET A CA 1
ATOM 709 C C . MET A 1 101 ? 18.624 24.121 -6.578 1.00 10.13 92 MET A C 1
ATOM 710 O O . MET A 1 101 ? 17.880 23.961 -5.586 1.00 10.47 92 MET A O 1
ATOM 715 N N . TYR A 1 102 ? 19.797 23.498 -6.737 1.00 9.45 93 TYR A N 1
ATOM 716 C CA . TYR A 1 102 ? 20.264 22.534 -5.727 1.00 9.79 93 TYR A CA 1
ATOM 717 C C . TYR A 1 102 ? 20.347 23.137 -4.347 1.00 9.56 93 TYR A C 1
ATOM 718 O O . TYR A 1 102 ? 19.789 22.642 -3.357 1.00 10.96 93 TYR A O 1
ATOM 727 N N . LEU A 1 103 ? 20.925 24.303 -4.301 1.00 9.99 94 LEU A N 1
ATOM 728 C CA . LEU A 1 103 ? 21.084 24.996 -3.026 1.00 10.41 94 LEU A CA 1
ATOM 729 C C . LEU A 1 103 ? 19.764 25.358 -2.357 1.00 10.78 94 LEU A C 1
ATOM 730 O O . LEU A 1 103 ? 19.711 25.429 -1.122 1.00 9.43 94 LEU A O 1
ATOM 735 N N . THR A 1 104 ? 18.696 25.554 -3.125 1.00 10.32 95 THR A N 1
ATOM 736 C CA . THR A 1 104 ? 17.384 25.792 -2.473 1.00 9.30 95 THR A CA 1
ATOM 737 C C . THR A 1 104 ? 16.918 24.555 -1.681 1.00 9.68 95 THR A C 1
ATOM 738 O O . THR A 1 104 ? 16.375 24.632 -0.568 1.00 9.84 95 THR A O 1
ATOM 742 N N . GLN A 1 105 ? 17.207 23.395 -2.237 1.00 8.90 96 GLN A N 1
ATOM 743 C CA . GLN A 1 105 ? 16.880 22.149 -1.595 1.00 9.42 96 GLN A CA 1
ATOM 744 C C . GLN A 1 105 ? 17.755 21.963 -0.361 1.00 8.91 96 GLN A C 1
ATOM 745 O O . GLN A 1 105 ? 17.276 21.551 0.684 1.00 9.22 96 GLN A O 1
ATOM 751 N N . PHE A 1 106 ? 19.039 22.257 -0.524 1.00 8.90 97 PHE A N 1
ATOM 752 C CA . PHE A 1 106 ? 20.040 22.175 0.540 1.00 9.72 97 PHE A CA 1
ATOM 753 C C . PHE A 1 106 ? 19.562 22.998 1.766 1.00 10.69 97 PHE A C 1
ATOM 754 O O . PHE A 1 106 ? 19.470 22.536 2.877 1.00 10.71 97 PHE A O 1
ATOM 762 N N . ALA A 1 107 ? 19.210 24.232 1.510 1.00 11.15 98 ALA A N 1
ATOM 763 C CA . ALA A 1 107 ? 18.755 25.186 2.552 1.00 10.49 98 ALA A CA 1
ATOM 764 C C . ALA A 1 107 ? 17.496 24.697 3.229 1.00 10.60 98 ALA A C 1
ATOM 765 O O . ALA A 1 107 ? 17.385 24.753 4.473 1.00 9.51 98 ALA A O 1
ATOM 767 N N . PHE A 1 108 ? 16.554 24.200 2.430 1.00 9.55 99 PHE A N 1
ATOM 768 C CA . PHE A 1 108 ? 15.319 23.638 2.960 1.00 8.90 99 PHE A CA 1
ATOM 769 C C . PHE A 1 108 ? 15.579 22.440 3.872 1.00 10.69 99 PHE A C 1
ATOM 770 O O . PHE A 1 108 ? 14.977 22.267 4.942 1.00 10.20 99 PHE A O 1
ATOM 778 N N . GLU A 1 109 ? 16.470 21.578 3.432 1.00 10.34 100 GLU A N 1
ATOM 779 C CA . GLU A 1 109 ? 16.817 20.420 4.221 1.00 11.14 100 GLU A CA 1
ATOM 780 C C . GLU A 1 109 ? 17.408 20.810 5.556 1.00 11.61 100 GLU A C 1
ATOM 781 O O . GLU A 1 109 ? 17.099 20.169 6.571 1.00 10.47 100 GLU A O 1
ATOM 787 N N . GLU A 1 110 ? 18.263 21.851 5.569 1.00 10.33 101 GLU A N 1
ATOM 788 C CA . GLU A 1 110 ? 18.845 22.300 6.843 1.00 10.59 101 GLU A CA 1
ATOM 789 C C . GLU A 1 110 ? 17.749 22.894 7.760 1.00 10.73 101 GLU A C 1
ATOM 790 O O . GLU A 1 110 ? 17.737 22.702 8.992 1.00 9.59 101 GLU A O 1
ATOM 796 N N . ALA A 1 111 ? 16.784 23.573 7.161 1.00 10.29 102 ALA A N 1
ATOM 797 C CA . ALA A 1 111 ? 15.653 24.035 7.949 1.00 9.60 102 ALA A CA 1
ATOM 798 C C . ALA A 1 111 ? 14.885 22.865 8.594 1.00 10.62 102 ALA A C 1
ATOM 799 O O . ALA A 1 111 ? 14.440 22.939 9.735 1.00 10.53 102 ALA A O 1
ATOM 801 N N . LYS A 1 112 ? 14.695 21.819 7.813 1.00 9.94 103 LYS A N 1
ATOM 802 C CA . LYS A 1 112 ? 13.980 20.651 8.266 1.00 10.39 103 LYS A CA 1
ATOM 803 C C . LYS A 1 112 ? 14.835 19.913 9.333 1.00 9.77 103 LYS A C 1
ATOM 804 O O . LYS A 1 112 ? 14.297 19.380 10.327 1.00 10.20 103 LYS A O 1
ATOM 810 N N . HIS A 1 113 ? 16.143 19.980 9.202 1.00 10.01 104 HIS A N 1
ATOM 811 C CA . HIS A 1 113 ? 17.003 19.400 10.248 1.00 10.16 104 HIS A CA 1
ATOM 812 C C . HIS A 1 113 ? 16.811 20.157 11.557 1.00 10.21 104 HIS A C 1
ATOM 813 O O . HIS A 1 113 ? 16.725 19.572 12.626 1.00 10.23 104 HIS A O 1
ATOM 820 N N . THR A 1 114 ? 16.750 21.470 11.437 1.00 10.02 105 THR A N 1
ATOM 821 C CA . THR A 1 114 ? 16.565 22.319 12.598 1.00 9.65 105 THR A CA 1
ATOM 822 C C . THR A 1 114 ? 15.225 21.925 13.270 1.00 11.83 105 THR A C 1
ATOM 823 O O . THR A 1 114 ? 15.148 21.737 14.508 1.00 11.87 105 THR A O 1
ATOM 827 N N . GLN A 1 115 ? 14.194 21.830 12.429 1.00 11.03 106 GLN A N 1
ATOM 828 C CA . GLN A 1 115 ? 12.848 21.389 12.833 1.00 11.56 106 GLN A CA 1
ATOM 829 C C . GLN A 1 115 ? 12.855 20.070 13.621 1.00 10.81 106 GLN A C 1
ATOM 830 O O . GLN A 1 115 ? 12.244 19.956 14.681 1.00 10.70 106 GLN A O 1
ATOM 836 N N . VAL A 1 116 ? 13.511 19.052 13.103 1.00 12.28 107 VAL A N 1
ATOM 837 C CA . VAL A 1 116 ? 13.397 17.739 13.674 1.00 12.73 107 VAL A CA 1
ATOM 838 C C . VAL A 1 116 ? 14.156 17.651 14.981 1.00 11.28 107 VAL A C 1
ATOM 839 O O . VAL A 1 116 ? 13.673 17.003 15.910 1.00 10.87 107 VAL A O 1
ATOM 843 N N . PHE A 1 117 ? 15.309 18.293 15.089 1.00 11.06 108 PHE A N 1
ATOM 844 C CA . PHE A 1 117 ? 15.983 18.341 16.393 1.00 11.24 108 PHE A CA 1
ATOM 845 C C . PHE A 1 117 ? 15.086 19.078 17.407 1.00 10.74 108 PHE A C 1
ATOM 846 O O . PHE A 1 117 ? 15.021 18.707 18.573 1.00 10.47 108 PHE A O 1
ATOM 854 N N . ARG A 1 118 ? 14.439 20.157 16.975 1.00 10.26 109 ARG A N 1
ATOM 855 C CA . ARG A 1 118 ? 13.541 20.904 17.879 1.00 11.82 109 ARG A CA 1
ATOM 856 C C . ARG A 1 118 ? 12.392 20.013 18.359 1.00 12.36 109 ARG A C 1
ATOM 857 O O . ARG A 1 118 ? 12.014 19.982 19.540 1.00 13.36 109 ARG A O 1
ATOM 865 N N . MET A 1 119 ? 11.849 19.241 17.436 1.00 12.28 110 MET A N 1
ATOM 866 C CA . MET A 1 119 ? 10.790 18.253 17.792 1.00 12.47 110 MET A CA 1
ATOM 867 C C . MET A 1 119 ? 11.271 17.158 18.759 1.00 11.82 110 MET A C 1
ATOM 868 O O . MET A 1 119 ? 10.521 16.729 19.666 1.00 11.80 110 MET A O 1
ATOM 873 N N . TRP A 1 120 ? 12.554 16.810 18.669 1.00 11.02 111 TRP A N 1
ATOM 874 C CA . TRP A 1 120 ? 13.079 15.769 19.547 1.00 11.37 111 TRP A CA 1
ATOM 875 C C . TRP A 1 120 ? 13.192 16.395 20.939 1.00 10.53 111 TRP A C 1
ATOM 876 O O . TRP A 1 120 ? 12.827 15.795 21.941 1.00 9.07 111 TRP A O 1
ATOM 887 N N . LEU A 1 121 ? 13.720 17.611 20.978 1.00 10.14 112 LEU A N 1
ATOM 888 C CA . LEU A 1 121 ? 13.883 18.290 22.259 1.00 9.40 112 LEU A CA 1
ATOM 889 C C . LEU A 1 121 ? 12.552 18.427 22.958 1.00 9.85 112 LEU A C 1
ATOM 890 O O . LEU A 1 121 ? 12.437 18.178 24.195 1.00 9.62 112 LEU A O 1
ATOM 895 N N . ASP A 1 122 ? 11.537 18.795 22.184 1.00 10.20 113 ASP A N 1
ATOM 896 C CA . ASP A 1 122 ? 10.193 18.963 22.743 1.00 11.33 113 ASP A CA 1
ATOM 897 C C . ASP A 1 122 ? 9.677 17.605 23.268 1.00 11.70 113 ASP A C 1
ATOM 898 O O . ASP A 1 122 ? 9.082 17.549 24.360 1.00 10.98 113 ASP A O 1
ATOM 903 N N . ALA A 1 123 ? 9.959 16.532 22.521 1.00 11.53 114 ALA A N 1
ATOM 904 C CA . ALA A 1 123 ? 9.456 15.194 22.840 1.00 12.14 114 ALA A CA 1
ATOM 905 C C . ALA A 1 123 ? 10.041 14.686 24.173 1.00 12.17 114 ALA A C 1
ATOM 906 O O . ALA A 1 123 ? 9.364 13.954 24.955 1.00 12.21 114 ALA A O 1
ATOM 908 N N . VAL A 1 124 ? 11.285 15.071 24.433 1.00 11.16 115 VAL A N 1
ATOM 909 C CA . VAL A 1 124 ? 11.969 14.638 25.663 1.00 11.59 115 VAL A CA 1
ATOM 910 C C . VAL A 1 124 ? 11.757 15.573 26.837 1.00 12.81 115 VAL A C 1
ATOM 911 O O . VAL A 1 124 ? 12.189 15.278 27.934 1.00 12.97 115 VAL A O 1
ATOM 915 N N . GLY A 1 125 ? 11.038 16.663 26.594 1.00 13.72 116 GLY A N 1
ATOM 916 C CA . GLY A 1 125 ? 10.631 17.613 27.629 1.00 13.16 116 GLY A CA 1
ATOM 917 C C . GLY A 1 125 ? 11.569 18.768 27.904 1.00 14.25 116 GLY A C 1
ATOM 918 O O . GLY A 1 125 ? 11.522 19.395 29.000 1.00 13.22 116 GLY A O 1
ATOM 919 N N . ILE A 1 126 ? 12.442 19.045 26.952 1.00 12.89 117 ILE A N 1
ATOM 920 C CA . ILE A 1 126 ? 13.378 20.152 27.123 1.00 15.54 117 ILE A CA 1
ATOM 921 C C . ILE A 1 126 ? 12.760 21.455 26.678 1.00 16.06 117 ILE A C 1
ATOM 922 O O . ILE A 1 126 ? 12.475 21.637 25.467 1.00 17.57 117 ILE A O 1
ATOM 927 N N . SER A 1 127 ? 12.586 22.363 27.644 1.00 14.38 118 SER A N 1
ATOM 928 C CA . SER A 1 127 ? 11.969 23.664 27.355 1.00 15.52 118 SER A CA 1
ATOM 929 C C . SER A 1 127 ? 12.791 24.885 27.800 1.00 13.86 118 SER A C 1
ATOM 930 O O . SER A 1 127 ? 12.479 25.989 27.439 1.00 13.15 118 SER A O 1
ATOM 933 N N . GLU A 1 128 ? 13.885 24.673 28.524 1.00 14.53 119 GLU A N 1
ATOM 934 C CA . GLU A 1 128 ? 14.739 25.806 29.010 1.00 13.94 119 GLU A CA 1
ATOM 935 C C . GLU A 1 128 ? 15.528 26.407 27.865 1.00 12.65 119 GLU A C 1
ATOM 936 O O . GLU A 1 128 ? 15.740 25.766 26.828 1.00 12.19 119 GLU A O 1
ATOM 942 N N . ASP A 1 129 ? 15.943 27.656 28.064 1.00 11.77 120 ASP A N 1
ATOM 943 C CA . ASP A 1 129 ? 16.923 28.272 27.163 1.00 12.01 120 ASP A CA 1
ATOM 944 C C . ASP A 1 129 ? 18.234 27.447 27.208 1.00 11.09 120 ASP A C 1
ATOM 945 O O . ASP A 1 129 ? 18.761 27.156 28.275 1.00 11.84 120 ASP A O 1
ATOM 950 N N . LEU A 1 130 ? 18.713 27.058 26.043 1.00 10.57 121 LEU A N 1
ATOM 951 C CA . LEU A 1 130 ? 19.832 26.145 25.913 1.00 10.44 121 LEU A CA 1
ATOM 952 C C . LEU A 1 130 ? 21.177 26.864 25.618 1.00 11.11 121 LEU A C 1
ATOM 953 O O . LEU A 1 130 ? 22.220 26.221 25.494 1.00 11.13 121 LEU A O 1
ATOM 958 N N . HIS A 1 131 ? 21.155 28.178 25.503 1.00 11.65 122 HIS A N 1
ATOM 959 C CA . HIS A 1 131 ? 22.422 28.877 25.139 1.00 12.57 122 HIS A CA 1
ATOM 960 C C . HIS A 1 131 ? 23.542 28.589 26.121 1.00 12.18 122 HIS A C 1
ATOM 961 O O . HIS A 1 131 ? 24.713 28.568 25.760 1.00 12.27 122 HIS A O 1
ATOM 968 N N . ARG A 1 132 ? 23.148 28.353 27.379 1.00 13.06 123 ARG A N 1
ATOM 969 C CA . ARG A 1 132 ? 24.094 28.147 28.476 1.00 13.68 123 ARG A CA 1
ATOM 970 C C . ARG A 1 132 ? 25.006 26.943 28.148 1.00 14.02 123 ARG A C 1
ATOM 971 O O . ARG A 1 132 ? 26.157 26.932 28.550 1.00 13.18 123 ARG A O 1
ATOM 979 N N . TYR A 1 133 ? 24.505 25.997 27.347 1.00 12.52 124 TYR A N 1
ATOM 980 C CA . TYR A 1 133 ? 25.279 24.791 26.963 1.00 13.97 124 TYR A CA 1
ATOM 981 C C . TYR A 1 133 ? 26.418 25.122 25.984 1.00 13.82 124 TYR A C 1
ATOM 982 O O . TYR A 1 133 ? 27.286 24.298 25.736 1.00 14.33 124 TYR A O 1
ATOM 991 N N . LEU A 1 134 ? 26.389 26.336 25.453 1.00 13.84 125 LEU A N 1
ATOM 992 C CA . LEU A 1 134 ? 27.435 26.816 24.544 1.00 13.92 125 LEU A CA 1
ATOM 993 C C . LEU A 1 134 ? 28.430 27.790 25.211 1.00 15.39 125 LEU A C 1
ATOM 994 O O . LEU A 1 134 ? 29.483 28.089 24.675 1.00 14.82 125 LEU A O 1
ATOM 999 N N . ASP A 1 135 ? 28.098 28.246 26.406 1.00 15.79 126 ASP A N 1
ATOM 1000 C CA . ASP A 1 135 ? 28.937 29.208 27.132 1.00 16.67 126 ASP A CA 1
ATOM 1001 C C . ASP A 1 135 ? 30.388 28.765 27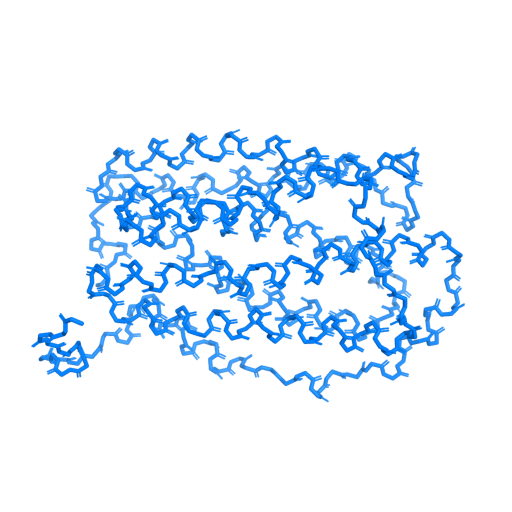.293 1.00 16.12 126 ASP A C 1
ATOM 1002 O O . ASP A 1 135 ? 31.318 29.587 27.227 1.00 16.10 126 ASP A O 1
ATOM 1007 N N . ASP A 1 136 ? 30.543 27.505 27.644 1.00 14.33 127 ASP A N 1
ATOM 1008 C CA . ASP A 1 136 ? 31.852 26.933 27.907 1.00 14.13 127 ASP A CA 1
ATOM 1009 C C . ASP A 1 136 ? 32.422 26.200 26.702 1.00 13.18 127 ASP A C 1
ATOM 1010 O O . ASP A 1 136 ? 33.367 25.441 26.852 1.00 10.76 127 ASP A O 1
ATOM 1015 N N . LEU A 1 137 ? 31.874 26.471 25.505 1.00 12.49 128 LEU A N 1
ATOM 1016 C CA . LEU A 1 137 ? 32.411 25.912 24.271 1.00 11.91 128 LEU A CA 1
ATOM 1017 C C . LEU A 1 137 ? 32.847 27.040 23.345 1.00 12.37 128 LEU A C 1
ATOM 1018 O O . LEU A 1 137 ? 32.177 27.308 22.343 1.00 12.57 128 LEU A O 1
ATOM 1023 N N . PRO A 1 138 ? 33.944 27.741 23.683 1.00 11.15 129 PRO A N 1
ATOM 1024 C CA . PRO A 1 138 ? 34.343 28.886 22.890 1.00 11.64 129 PRO A CA 1
ATOM 1025 C C . PRO A 1 138 ? 34.745 28.547 21.483 1.00 11.71 129 PRO A C 1
ATOM 1026 O O . PRO A 1 138 ? 34.475 29.350 20.606 1.00 12.12 129 PRO A O 1
ATOM 1030 N N . ALA A 1 139 ? 35.313 27.356 21.232 1.00 10.72 130 ALA A N 1
ATOM 1031 C CA . ALA A 1 139 ? 35.658 26.948 19.879 1.00 10.23 130 ALA A CA 1
ATOM 1032 C C . ALA A 1 139 ? 34.393 26.790 18.995 1.00 10.76 130 ALA A C 1
ATOM 1033 O O . ALA A 1 139 ? 34.368 27.150 17.831 1.00 10.16 130 ALA A O 1
ATOM 1035 N N . TYR A 1 140 ? 33.327 26.310 19.609 1.00 11.74 131 TYR A N 1
ATOM 1036 C CA . TYR A 1 140 ? 32.025 26.148 18.918 1.00 12.49 131 TYR A CA 1
ATOM 1037 C C . TYR A 1 140 ? 31.563 27.507 18.450 1.00 12.93 131 TYR A C 1
ATOM 1038 O O . TYR A 1 140 ? 31.152 27.683 17.304 1.00 12.86 131 TYR A O 1
ATOM 1047 N N . ARG A 1 141 ? 31.645 28.481 19.347 1.00 13.15 132 ARG A N 1
ATOM 1048 C CA . ARG A 1 141 ? 31.130 29.786 19.028 1.00 14.06 132 ARG A CA 1
ATOM 1049 C C . ARG A 1 141 ? 31.979 30.443 17.975 1.00 13.36 132 ARG A C 1
ATOM 1050 O O . ARG A 1 141 ? 31.475 31.157 17.105 1.00 11.84 132 ARG A O 1
ATOM 1058 N N . GLN A 1 142 ? 33.281 30.214 18.079 1.00 14.00 133 GLN A N 1
ATOM 1059 C CA . GLN A 1 142 ? 34.215 30.735 17.077 1.00 15.02 133 GLN A CA 1
ATOM 1060 C C . GLN A 1 142 ? 33.890 30.178 15.662 1.00 14.08 133 GLN A C 1
ATOM 1061 O O . GLN A 1 142 ? 33.916 30.944 14.652 1.00 14.60 133 GLN A O 1
ATOM 1067 N N . ILE A 1 143 ? 33.593 28.871 15.581 1.00 12.64 134 ILE A N 1
ATOM 1068 C CA . ILE A 1 143 ? 33.214 28.275 14.282 1.00 12.72 134 ILE A CA 1
ATOM 1069 C C . ILE A 1 143 ? 31.829 28.814 13.796 1.00 12.51 134 ILE A C 1
ATOM 1070 O O . ILE A 1 143 ? 31.716 29.389 12.716 1.00 13.29 134 ILE A O 1
ATOM 1075 N N . PHE A 1 144 ? 30.823 28.665 14.630 1.00 11.76 135 PHE A N 1
ATOM 1076 C CA . PHE A 1 144 ? 29.446 28.796 14.207 1.00 12.67 135 PHE A CA 1
ATOM 1077 C C . PHE A 1 144 ? 28.943 30.224 14.269 1.00 13.88 135 PHE A C 1
ATOM 1078 O O . PHE A 1 144 ? 28.046 30.583 13.531 1.00 15.50 135 PHE A O 1
ATOM 1086 N N . TYR A 1 145 ? 29.529 31.034 15.143 1.00 14.65 136 TYR A N 1
ATOM 1087 C CA . TYR A 1 145 ? 29.101 32.424 15.276 1.00 16.23 136 TYR A CA 1
ATOM 1088 C C . TYR A 1 145 ? 30.067 33.403 14.594 1.00 16.60 136 TYR A C 1
ATOM 1089 O O . TYR A 1 145 ? 29.768 34.597 14.452 1.00 17.37 136 TYR A O 1
ATOM 1098 N N . ALA A 1 146 ? 31.231 32.920 14.169 1.00 15.20 137 ALA A N 1
ATOM 1099 C CA . ALA A 1 146 ? 32.186 33.816 13.555 1.00 15.59 137 ALA A CA 1
ATOM 1100 C C . ALA A 1 146 ? 32.689 33.290 12.200 1.00 15.63 137 ALA A C 1
ATOM 1101 O O . ALA A 1 146 ? 32.437 33.917 11.147 1.00 15.00 137 ALA A O 1
ATOM 1103 N N . GLU A 1 147 ? 33.442 32.202 12.230 1.00 14.73 138 GLU A N 1
ATOM 1104 C CA . GLU A 1 147 ? 34.103 31.725 10.987 1.00 15.10 138 GLU A CA 1
ATOM 1105 C C . GLU A 1 147 ? 33.096 31.454 9.843 1.00 14.82 138 GLU A C 1
ATOM 1106 O O . GLU A 1 147 ? 33.310 31.881 8.683 1.00 13.98 138 GLU A O 1
ATOM 1112 N N . LEU A 1 148 ? 32.041 30.703 10.174 1.00 14.13 139 LEU A N 1
ATOM 1113 C CA . LEU A 1 148 ? 31.052 30.253 9.205 1.00 14.23 139 LEU A CA 1
ATOM 1114 C C . LEU A 1 148 ? 30.307 31.456 8.615 1.00 15.45 139 LEU A C 1
ATOM 1115 O O . LEU A 1 148 ? 30.316 31.594 7.372 1.00 15.55 139 LEU A O 1
ATOM 1120 N N . PRO A 1 149 ? 29.692 32.343 9.476 1.00 15.40 140 PRO A N 1
ATOM 1121 C CA . PRO A 1 149 ? 28.930 33.473 8.882 1.00 16.47 140 PRO A CA 1
ATOM 1122 C C . PRO A 1 149 ? 29.790 34.492 8.175 1.00 18.67 140 PRO A C 1
ATOM 1123 O O . PRO A 1 149 ? 29.407 35.035 7.141 1.00 19.39 140 PRO A O 1
ATOM 1127 N N . GLU A 1 150 ? 30.984 34.721 8.706 1.00 19.75 141 GLU A N 1
ATOM 1128 C CA . GLU A 1 150 ? 31.857 35.697 8.103 1.00 20.87 141 GLU A CA 1
ATOM 1129 C C . GLU A 1 150 ? 32.350 35.265 6.729 1.00 21.62 141 GLU A C 1
ATOM 1130 O O . GLU A 1 150 ? 32.384 36.043 5.775 1.00 23.77 141 GLU A O 1
ATOM 1136 N N . CYS A 1 151 ? 32.719 34.013 6.620 1.00 21.04 142 CYS A N 1
ATOM 1137 C CA . CYS A 1 151 ? 33.259 33.487 5.387 1.00 21.00 142 CYS A CA 1
ATOM 1138 C C . CYS A 1 151 ? 32.161 33.379 4.314 1.00 20.50 142 CYS A C 1
ATOM 1139 O O . CYS A 1 151 ? 32.351 33.780 3.145 1.00 20.23 142 CYS A O 1
ATOM 1142 N N . LEU A 1 152 ? 30.992 32.877 4.723 1.00 18.65 143 LEU A N 1
ATOM 1143 C CA . LEU A 1 152 ? 29.863 32.757 3.781 1.00 18.81 143 LEU A CA 1
ATOM 1144 C C . LEU A 1 152 ? 29.403 34.115 3.316 1.00 18.89 143 LEU A C 1
ATOM 1145 O O . LEU A 1 152 ? 29.133 34.328 2.142 1.00 20.27 143 LEU A O 1
ATOM 1150 N N . ASN A 1 153 ? 29.366 35.049 4.232 1.00 20.41 144 ASN A N 1
ATOM 1151 C CA . ASN A 1 153 ? 28.875 36.365 3.895 1.00 21.66 144 ASN A CA 1
ATOM 1152 C C . ASN A 1 153 ? 29.766 37.095 2.918 1.00 21.76 144 ASN A C 1
ATOM 1153 O O . ASN A 1 153 ? 29.283 37.931 2.165 1.00 22.19 144 ASN A O 1
ATOM 1158 N N . ALA A 1 154 ? 31.050 36.744 2.914 1.00 21.24 145 ALA A N 1
ATOM 1159 C CA . ALA A 1 154 ? 32.013 37.308 1.960 1.00 20.12 145 ALA A CA 1
ATOM 1160 C C . ALA A 1 154 ? 31.539 37.091 0.513 1.00 19.57 145 ALA A C 1
ATOM 1161 O O . ALA A 1 154 ? 31.855 37.884 -0.356 1.00 18.24 145 ALA A O 1
ATOM 1163 N N . LEU A 1 155 ? 30.753 36.034 0.265 1.00 18.82 146 LEU A N 1
ATOM 1164 C CA . LEU A 1 155 ? 30.347 35.645 -1.088 1.00 18.93 146 LEU A CA 1
ATOM 1165 C C . LEU A 1 155 ? 29.363 36.617 -1.665 1.00 21.27 146 LEU A C 1
ATOM 1166 O O . LEU A 1 155 ? 29.215 36.726 -2.898 1.00 21.31 146 LEU A O 1
ATOM 1171 N N . SER A 1 156 ? 28.647 37.314 -0.778 1.00 22.16 147 SER A N 1
ATOM 1172 C CA . SER A 1 156 ? 27.688 38.320 -1.247 1.00 24.18 147 SER A CA 1
ATOM 1173 C C . SER A 1 156 ? 28.396 39.392 -2.089 1.00 24.66 147 SER A C 1
ATOM 1174 O O . SER A 1 156 ? 27.941 39.771 -3.169 1.00 26.27 147 SER A O 1
ATOM 1177 N N . ALA A 1 157 ? 29.543 39.844 -1.587 1.00 25.14 148 ALA A N 1
ATOM 1178 C CA . ALA A 1 157 ? 30.356 40.881 -2.261 1.00 24.88 148 ALA A CA 1
ATOM 1179 C C . ALA A 1 157 ? 31.370 40.280 -3.242 1.00 24.45 148 ALA A C 1
ATOM 1180 O O . ALA A 1 157 ? 31.832 40.948 -4.163 1.00 23.68 148 ALA A O 1
ATOM 1182 N N . ASP A 1 158 ? 31.741 39.027 -3.024 1.00 22.82 149 ASP A N 1
ATOM 1183 C CA . ASP A 1 158 ? 32.847 38.413 -3.770 1.00 21.90 149 ASP A CA 1
ATOM 1184 C C . ASP A 1 158 ? 32.536 36.966 -4.094 1.00 20.77 149 ASP A C 1
ATOM 1185 O O . ASP A 1 158 ? 32.957 36.082 -3.380 1.00 18.59 149 ASP A O 1
ATOM 1190 N N . PRO A 1 159 ? 31.742 36.735 -5.142 1.00 19.28 150 PRO A N 1
ATOM 1191 C CA . PRO A 1 159 ? 31.391 35.389 -5.513 1.00 18.82 150 PRO A CA 1
ATOM 1192 C C . PRO A 1 159 ? 32.481 34.679 -6.368 1.00 17.46 150 PRO A C 1
ATOM 1193 O O . PRO A 1 159 ? 32.165 33.763 -7.132 1.00 16.13 150 PRO A O 1
ATOM 1197 N N . SER A 1 160 ? 33.731 35.085 -6.200 1.00 16.63 151 SER A N 1
ATOM 1198 C CA . SER A 1 160 ? 34.879 34.504 -6.984 1.00 15.43 151 SER A CA 1
ATOM 1199 C C . SER A 1 160 ? 35.134 33.030 -6.671 1.00 14.48 151 SER A C 1
ATOM 1200 O O . SER A 1 160 ? 34.717 32.512 -5.624 1.00 13.05 151 SER A O 1
ATOM 1203 N N . PRO A 1 161 ? 35.840 32.343 -7.561 1.00 13.48 152 PRO A N 1
ATOM 1204 C CA . PRO A 1 161 ? 36.119 30.938 -7.253 1.00 12.31 152 PRO A CA 1
ATOM 1205 C C . PRO A 1 161 ? 36.846 30.776 -5.921 1.00 12.12 152 PRO A C 1
ATOM 1206 O O . PRO A 1 161 ? 36.524 29.895 -5.178 1.00 11.02 152 PRO A O 1
ATOM 1210 N N . ALA A 1 162 ? 37.775 31.658 -5.624 1.00 12.48 153 ALA A N 1
ATOM 1211 C CA . ALA A 1 162 ? 38.568 31.550 -4.401 1.00 12.75 153 ALA A CA 1
ATOM 1212 C C . ALA A 1 162 ? 37.660 31.712 -3.200 1.00 12.93 153 ALA A C 1
ATOM 1213 O O . ALA A 1 162 ? 37.781 30.969 -2.252 1.00 13.29 153 ALA A O 1
ATOM 1215 N N . ALA A 1 163 ? 36.711 32.643 -3.258 1.00 13.06 154 ALA A N 1
ATOM 1216 C CA . ALA A 1 163 ? 35.799 32.889 -2.130 1.00 11.68 154 ALA A CA 1
ATOM 1217 C C . ALA A 1 163 ? 34.883 31.675 -1.930 1.00 11.79 154 ALA A C 1
ATOM 1218 O O . ALA A 1 163 ? 34.600 31.259 -0.802 1.00 11.86 154 ALA A O 1
ATOM 1220 N N . GLN A 1 164 ? 34.435 31.124 -3.049 1.00 9.42 155 GLN A N 1
ATOM 1221 C CA . GLN A 1 164 ? 33.588 29.926 -3.023 1.00 9.33 155 GLN A CA 1
ATOM 1222 C C . GLN A 1 164 ? 34.309 28.762 -2.366 1.00 8.81 155 GLN A C 1
ATOM 1223 O O . GLN A 1 164 ? 33.717 27.996 -1.596 1.00 8.47 155 GLN A O 1
ATOM 1229 N N . VAL A 1 165 ? 35.556 28.597 -2.737 1.00 8.68 156 VAL A N 1
ATOM 1230 C CA . VAL A 1 165 ? 36.311 27.455 -2.225 1.00 9.66 156 VAL A CA 1
ATOM 1231 C C . VAL A 1 165 ? 36.471 27.637 -0.695 1.00 10.79 156 VAL A C 1
ATOM 1232 O O . VAL A 1 165 ? 36.293 26.700 0.073 1.00 11.26 156 VAL A O 1
ATOM 1236 N N . ARG A 1 166 ? 36.827 28.848 -0.262 1.00 11.42 157 ARG A N 1
ATOM 1237 C CA . ARG A 1 166 ? 37.010 29.096 1.189 1.00 12.83 157 ARG A CA 1
ATOM 1238 C C . ARG A 1 166 ? 35.712 28.765 1.935 1.00 12.59 157 ARG A C 1
ATOM 1239 O O . ARG A 1 166 ? 35.697 28.118 2.981 1.00 11.03 157 ARG A O 1
ATOM 1247 N N . ALA A 1 167 ? 34.608 29.159 1.321 1.00 11.88 158 ALA A N 1
ATOM 1248 C CA . ALA A 1 167 ? 33.296 29.038 1.967 1.00 12.90 158 ALA A CA 1
ATOM 1249 C C . ALA A 1 167 ? 32.875 27.592 2.004 1.00 12.54 158 ALA A C 1
ATOM 1250 O O . ALA A 1 167 ? 32.329 27.105 2.981 1.00 12.97 158 ALA A O 1
ATOM 1252 N N . SER A 1 168 ? 33.170 26.885 0.921 1.00 11.73 159 SER A N 1
ATOM 1253 C CA . SER A 1 168 ? 32.823 25.496 0.847 1.00 10.84 159 SER A CA 1
ATOM 1254 C C . SER A 1 168 ? 33.667 24.682 1.846 1.00 11.95 159 SER A C 1
ATOM 1255 O O . SER A 1 168 ? 33.176 23.741 2.415 1.00 11.03 159 SER A O 1
ATOM 1258 N N . VAL A 1 169 ? 34.944 25.029 1.989 1.00 10.40 160 VAL A N 1
ATOM 1259 C CA . VAL A 1 169 ? 35.778 24.337 2.988 1.00 11.72 160 VAL A CA 1
ATOM 1260 C C . VAL A 1 169 ? 35.098 24.485 4.363 1.00 11.76 160 VAL A C 1
ATOM 1261 O O . VAL A 1 169 ? 34.894 23.520 5.059 1.00 12.83 160 VAL A O 1
ATOM 1265 N N . THR A 1 170 ? 34.718 25.704 4.702 1.00 11.84 161 THR A N 1
ATOM 1266 C CA . THR A 1 170 ? 34.208 25.989 6.042 1.00 12.09 161 THR A CA 1
ATOM 1267 C C . THR A 1 170 ? 32.908 25.235 6.264 1.00 12.61 161 THR A C 1
ATOM 1268 O O . THR A 1 170 ? 32.731 24.580 7.306 1.00 11.81 161 THR A O 1
ATOM 1272 N N . TYR A 1 171 ? 32.026 25.314 5.262 1.00 13.93 162 TYR A N 1
ATOM 1273 C CA . TYR A 1 171 ? 30.638 24.841 5.364 1.00 13.54 162 TYR A CA 1
ATOM 1274 C C . TYR A 1 171 ? 30.647 23.337 5.170 1.00 14.62 162 TYR A C 1
ATOM 1275 O O . TYR A 1 171 ? 30.290 22.557 6.071 1.00 14.07 162 TYR A O 1
ATOM 1284 N N . ASN A 1 172 ? 31.093 22.902 3.988 1.00 13.67 163 ASN A N 1
ATOM 1285 C CA . ASN A 1 172 ? 30.901 21.507 3.587 1.00 14.36 163 ASN A CA 1
ATOM 1286 C C . ASN A 1 172 ? 31.981 20.552 4.153 1.00 15.31 163 ASN A C 1
ATOM 1287 O O . ASN A 1 172 ? 31.700 19.434 4.538 1.00 18.30 163 ASN A O 1
ATOM 1292 N N . HIS A 1 173 ? 33.227 20.992 4.187 1.00 15.33 164 HIS A N 1
ATOM 1293 C CA . HIS A 1 173 ? 34.307 20.094 4.504 1.00 15.97 164 HIS A CA 1
ATOM 1294 C C . HIS A 1 173 ? 34.662 20.064 5.982 1.00 15.31 164 HIS A C 1
ATOM 1295 O O . HIS A 1 173 ? 35.061 19.039 6.503 1.00 18.41 164 HIS A O 1
ATOM 1302 N N . ILE A 1 174 ? 34.478 21.180 6.651 1.00 12.54 165 ILE A N 1
ATOM 1303 C CA . ILE A 1 174 ? 34.716 21.223 8.091 1.00 11.60 165 ILE A CA 1
ATOM 1304 C C . ILE A 1 174 ? 33.406 21.067 8.902 1.00 12.80 165 ILE A C 1
ATOM 1305 O O . ILE A 1 174 ? 33.281 20.131 9.702 1.00 13.82 165 ILE A O 1
ATOM 1310 N N . VAL A 1 175 ? 32.472 22.006 8.743 1.00 12.49 166 VAL A N 1
ATOM 1311 C CA . VAL A 1 175 ? 31.261 22.002 9.556 1.00 12.51 166 VAL A CA 1
ATOM 1312 C C . VAL A 1 175 ? 30.464 20.671 9.292 1.00 14.25 166 VAL A C 1
ATOM 1313 O O . VAL A 1 175 ? 30.162 19.937 10.233 1.00 13.17 166 VAL A O 1
ATOM 1317 N N . GLU A 1 176 ? 30.266 20.273 8.023 1.00 16.13 167 GLU A N 1
ATOM 1318 C CA . GLU A 1 176 ? 29.524 19.021 7.727 1.00 16.94 167 GLU A CA 1
ATOM 1319 C C . GLU A 1 176 ? 30.504 17.851 7.784 1.00 18.82 167 GLU A C 1
ATOM 1320 O O . GLU A 1 176 ? 30.350 16.863 8.548 1.00 20.18 167 GLU A O 1
ATOM 1326 N N . GLY A 1 177 ? 31.577 17.988 7.021 1.00 18.64 168 GLY A N 1
ATOM 1327 C CA . GLY A 1 177 ? 32.444 16.883 6.725 1.00 19.02 168 GLY A CA 1
ATOM 1328 C C . GLY A 1 177 ? 33.248 16.317 7.873 1.00 19.49 168 GLY A C 1
ATOM 1329 O O . GLY A 1 177 ? 33.662 15.127 7.853 1.00 22.62 168 GLY A O 1
ATOM 1330 N N . MET A 1 178 ? 33.521 17.179 8.830 1.00 17.83 169 MET A N 1
ATOM 1331 C CA . MET A 1 178 ? 34.329 16.872 9.975 1.00 17.56 169 MET A CA 1
ATOM 1332 C C . MET A 1 178 ? 33.449 16.873 11.256 1.00 17.03 169 MET A C 1
ATOM 1333 O O . MET A 1 178 ? 33.331 15.866 11.960 1.00 18.93 169 MET A O 1
ATOM 1338 N N . LEU A 1 179 ? 32.779 17.978 11.502 1.00 13.79 170 LEU A N 1
ATOM 1339 C CA . LEU A 1 179 ? 32.050 18.140 12.754 1.00 12.34 170 LEU A CA 1
ATOM 1340 C C . LEU A 1 179 ? 30.739 17.374 12.778 1.00 12.23 170 LEU A C 1
ATOM 1341 O O . LEU A 1 179 ? 30.516 16.559 13.694 1.00 12.36 170 LEU A O 1
ATOM 1346 N N . ALA A 1 180 ? 29.856 17.607 11.814 1.00 12.48 171 ALA A N 1
ATOM 1347 C CA . ALA A 1 180 ? 28.610 16.887 11.795 1.00 13.09 171 ALA A CA 1
ATOM 1348 C C . ALA A 1 180 ? 28.794 15.367 11.754 1.00 11.62 171 ALA A C 1
ATOM 1349 O O . ALA A 1 180 ? 28.112 14.612 12.521 1.00 10.86 171 ALA A O 1
ATOM 1351 N N . LEU A 1 181 ? 29.755 14.896 10.953 1.00 11.28 172 LEU A N 1
ATOM 1352 C CA . LEU A 1 181 ? 29.970 13.440 10.857 1.00 10.78 172 LEU A CA 1
ATOM 1353 C C . LEU A 1 181 ? 30.442 12.864 12.180 1.00 11.86 172 LEU A C 1
ATOM 1354 O O . LEU A 1 181 ? 30.055 11.754 12.581 1.00 11.73 172 LEU A O 1
ATOM 1359 N N . THR A 1 182 ? 31.257 13.633 12.883 1.00 10.96 173 THR A N 1
ATOM 1360 C CA . THR A 1 182 ? 31.755 13.200 14.184 1.00 10.62 173 THR A CA 1
ATOM 1361 C C . THR A 1 182 ? 30.605 13.224 15.179 1.00 11.43 173 THR A C 1
ATOM 1362 O O . THR A 1 182 ? 30.471 12.334 16.043 1.00 10.42 173 THR A O 1
A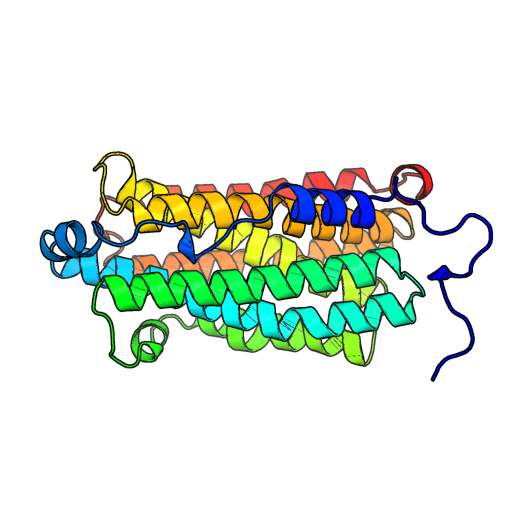TOM 1366 N N . GLY A 1 183 ? 29.732 14.241 15.065 1.00 11.52 174 GLY A N 1
ATOM 1367 C CA . GLY A 1 183 ? 28.540 14.242 15.873 1.00 12.42 174 GLY A CA 1
ATOM 1368 C C . GLY A 1 183 ? 27.594 13.065 15.651 1.00 11.73 174 GLY A C 1
ATOM 1369 O O . GLY A 1 183 ? 26.984 12.584 16.583 1.00 12.06 174 GLY A O 1
ATOM 1370 N N . TYR A 1 184 ? 27.422 12.648 14.410 1.00 11.38 175 TYR A N 1
ATOM 1371 C CA . TYR A 1 184 ? 26.578 11.478 14.102 1.00 11.53 175 TYR A CA 1
ATOM 1372 C C . TYR A 1 184 ? 27.194 10.296 14.770 1.00 11.68 175 TYR A C 1
ATOM 1373 O O . TYR A 1 184 ? 26.465 9.427 15.330 1.00 11.39 175 TYR A O 1
ATOM 1382 N N . TYR A 1 185 ? 28.527 10.241 14.746 1.00 10.86 176 TYR A N 1
ATOM 1383 C CA . TYR A 1 185 ? 29.220 9.091 15.414 1.00 11.26 176 TYR A CA 1
ATOM 1384 C C . TYR A 1 185 ? 28.981 9.090 16.938 1.00 12.33 176 TYR A C 1
ATOM 1385 O O . TYR A 1 185 ? 28.782 8.043 17.570 1.00 11.07 176 TYR A O 1
ATOM 1394 N N . ALA A 1 186 ? 28.988 10.284 17.525 1.00 11.99 177 ALA A N 1
ATOM 1395 C CA . ALA A 1 186 ? 28.637 10.437 18.931 1.00 12.09 177 ALA A CA 1
ATOM 1396 C C . ALA A 1 186 ? 27.216 9.885 19.229 1.00 10.71 177 ALA A C 1
ATOM 1397 O O . ALA A 1 186 ? 27.008 9.140 20.170 1.00 10.90 177 ALA A O 1
ATOM 1399 N N . TRP A 1 187 ? 26.237 10.275 18.455 1.00 9.79 178 TRP A N 1
ATOM 1400 C CA . TRP A 1 187 ? 24.879 9.746 18.680 1.00 10.69 178 TRP A CA 1
ATOM 1401 C C . TRP A 1 187 ? 24.820 8.234 18.467 1.00 11.13 178 TRP A C 1
ATOM 1402 O O . TRP A 1 187 ? 24.089 7.532 19.168 1.00 10.86 178 TRP A O 1
ATOM 1413 N N . HIS A 1 188 ? 25.609 7.743 17.509 1.00 10.59 179 HIS A N 1
ATOM 1414 C CA . HIS A 1 188 ? 25.794 6.284 17.325 1.00 11.89 179 HIS A CA 1
ATOM 1415 C C . HIS A 1 188 ? 26.312 5.588 18.606 1.00 12.11 179 HIS A C 1
ATOM 1416 O O . HIS A 1 188 ? 25.741 4.643 19.114 1.00 12.52 179 HIS A O 1
ATOM 1423 N N . LYS A 1 189 ? 27.402 6.099 19.155 1.00 13.65 180 LYS A 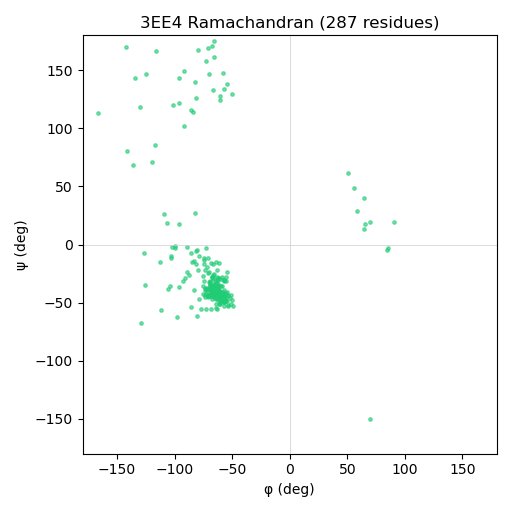N 1
ATOM 1424 C CA . LYS A 1 189 ? 27.929 5.604 20.412 1.00 13.76 180 LYS A CA 1
ATOM 1425 C C . LYS A 1 189 ? 26.939 5.709 21.578 1.00 13.37 180 LYS A C 1
ATOM 1426 O O . LYS A 1 189 ? 26.892 4.840 22.437 1.00 14.12 180 LYS A O 1
ATOM 1432 N N . ILE A 1 190 ? 26.134 6.757 21.596 1.00 12.82 181 ILE A N 1
ATOM 1433 C CA . ILE A 1 190 ? 25.171 6.951 22.675 1.00 12.61 181 ILE A CA 1
ATOM 1434 C C . ILE A 1 190 ? 24.020 5.952 22.598 1.00 12.29 181 ILE A C 1
ATOM 1435 O O . ILE A 1 190 ? 23.610 5.381 23.591 1.00 12.64 181 ILE A O 1
ATOM 1440 N N . CYS A 1 191 ? 23.514 5.733 21.386 1.00 12.23 182 CYS A N 1
ATOM 1441 C CA . CYS A 1 191 ? 22.170 5.124 21.211 1.00 11.87 182 CYS A CA 1
ATOM 1442 C C . CYS A 1 191 ? 22.132 3.674 20.799 1.00 11.26 182 CYS A C 1
ATOM 1443 O O . CYS A 1 191 ? 21.259 2.963 21.242 1.00 10.98 182 CYS A O 1
ATOM 1446 N N . VAL A 1 192 ? 23.082 3.244 19.966 1.00 12.66 183 VAL A N 1
ATOM 1447 C CA . VAL A 1 192 ? 22.923 1.996 19.203 1.00 11.88 183 VAL A CA 1
ATOM 1448 C C . VAL A 1 192 ? 23.051 0.761 20.086 1.00 14.37 183 VAL A C 1
ATOM 1449 O O . VAL A 1 192 ? 22.163 -0.077 20.081 1.00 13.36 183 VAL A O 1
ATOM 1453 N N . GLU A 1 193 ? 24.165 0.622 20.815 1.00 15.37 184 GLU A N 1
ATOM 1454 C CA . GLU A 1 193 ? 24.419 -0.646 21.521 1.00 16.89 184 GLU A CA 1
ATOM 1455 C C . GLU A 1 193 ? 23.432 -0.744 22.652 1.00 17.59 184 GLU A C 1
ATOM 1456 O O . GLU A 1 193 ? 22.983 -1.825 22.975 1.00 17.93 184 GLU A O 1
ATOM 1462 N N . ARG A 1 194 ? 23.067 0.401 23.221 1.00 18.20 185 ARG A N 1
ATOM 1463 C CA . ARG A 1 194 ? 22.031 0.425 24.305 1.00 18.64 185 ARG A CA 1
ATOM 1464 C C . ARG A 1 194 ? 20.592 0.328 23.791 1.00 17.94 185 ARG A C 1
ATOM 1465 O O . ARG A 1 194 ? 19.648 0.135 24.551 1.00 17.82 185 ARG A O 1
ATOM 1473 N N . ALA A 1 195 ? 20.426 0.440 22.487 1.00 15.43 186 ALA A N 1
ATOM 1474 C CA . ALA A 1 195 ? 19.115 0.320 21.862 1.00 15.33 186 ALA A CA 1
ATOM 1475 C C . ALA A 1 195 ? 18.166 1.339 22.497 1.00 14.59 186 ALA A C 1
ATOM 1476 O O . ALA A 1 195 ? 17.059 1.005 22.902 1.00 14.74 186 ALA A O 1
ATOM 1478 N N . ILE A 1 196 ? 18.621 2.580 22.604 1.00 12.80 187 ILE A N 1
ATOM 1479 C CA . ILE A 1 196 ? 17.803 3.661 23.132 1.00 12.22 187 ILE A CA 1
ATOM 1480 C C . ILE A 1 196 ? 17.529 4.723 22.103 1.00 12.61 187 ILE A C 1
ATOM 1481 O O . ILE A 1 196 ? 18.228 4.856 21.060 1.00 13.27 187 ILE A O 1
ATOM 1486 N N . LEU A 1 197 ? 16.561 5.553 22.466 1.00 11.90 188 LEU A N 1
ATOM 1487 C CA . LEU A 1 197 ? 16.213 6.793 21.741 1.00 11.90 188 LEU A CA 1
ATOM 1488 C C . LEU A 1 197 ? 16.017 6.506 20.242 1.00 11.16 188 LEU A C 1
ATOM 1489 O O . LEU A 1 197 ? 16.745 7.064 19.385 1.00 12.51 188 LEU A O 1
ATOM 1494 N N . PRO A 1 198 ? 15.046 5.670 19.917 1.00 11.29 189 PRO A N 1
ATOM 1495 C CA . PRO A 1 198 ? 14.828 5.252 18.512 1.00 11.89 189 PRO A CA 1
ATOM 1496 C C . PRO A 1 198 ? 14.461 6.416 17.591 1.00 12.30 189 PRO A C 1
ATOM 1497 O O . PRO A 1 198 ? 14.782 6.373 16.409 1.00 12.94 189 PRO A O 1
ATOM 1501 N N . GLY A 1 199 ? 13.826 7.438 18.159 1.00 11.81 190 GLY A N 1
ATOM 1502 C CA . GLY A 1 199 ? 13.485 8.684 17.438 1.00 11.23 190 GLY A CA 1
ATOM 1503 C C . GLY A 1 199 ? 14.732 9.482 17.055 1.00 10.15 190 GLY A C 1
ATOM 1504 O O . GLY A 1 199 ? 14.947 9.781 15.879 1.00 11.48 190 GLY A O 1
ATOM 1505 N N . MET A 1 200 ? 15.650 9.656 18.008 1.00 9.71 191 MET A N 1
ATOM 1506 C CA . MET A 1 200 ? 16.939 10.266 17.710 1.00 10.67 191 MET A CA 1
ATOM 1507 C C . MET A 1 200 ? 17.679 9.465 16.647 1.00 11.05 191 MET A C 1
ATOM 1508 O O . MET A 1 200 ? 18.243 10.034 15.735 1.00 11.67 191 MET A O 1
ATOM 1513 N N . GLN A 1 201 ? 17.698 8.160 16.816 1.00 10.87 192 GLN A N 1
ATOM 1514 C CA . GLN A 1 201 ? 18.436 7.292 15.920 1.00 11.46 192 GLN A CA 1
ATOM 1515 C C . GLN A 1 201 ? 17.929 7.454 14.491 1.00 11.69 192 GLN A C 1
ATOM 1516 O O . GLN A 1 201 ? 18.723 7.556 13.532 1.00 10.33 192 GLN A O 1
ATOM 1522 N N . GLU A 1 202 ? 16.615 7.505 14.363 1.00 10.68 193 GLU A N 1
ATOM 1523 C CA . GLU A 1 202 ? 15.997 7.620 13.074 1.00 12.12 193 GLU A CA 1
ATOM 1524 C C . GLU A 1 202 ? 16.271 8.985 12.438 1.00 11.85 193 GLU A C 1
ATOM 1525 O O . GLU A 1 202 ? 16.562 9.148 11.244 1.00 10.63 193 GLU A O 1
ATOM 1531 N N . LEU A 1 203 ? 16.149 10.014 13.241 1.00 10.94 194 LEU A N 1
ATOM 1532 C CA . LEU A 1 203 ? 16.435 11.361 12.778 1.00 12.35 194 LEU A CA 1
ATOM 1533 C C . LEU A 1 203 ? 17.864 11.487 12.297 1.00 11.93 194 LEU A C 1
ATOM 1534 O O . LEU A 1 203 ? 18.154 12.054 11.237 1.00 11.85 194 LEU A O 1
ATOM 1539 N N . VAL A 1 204 ? 18.788 10.867 13.038 1.00 11.16 195 VAL A N 1
ATOM 1540 C CA . VAL A 1 204 ? 20.212 10.947 12.668 1.00 10.93 195 VAL A CA 1
ATOM 1541 C C . VAL A 1 204 ? 20.494 10.217 11.364 1.00 10.92 195 VAL A C 1
ATOM 1542 O O . VAL A 1 204 ? 21.232 10.708 10.526 1.00 11.99 195 VAL A O 1
ATOM 1546 N N . ARG A 1 205 ? 19.868 9.074 11.164 1.00 11.23 196 ARG A N 1
ATOM 1547 C CA . ARG A 1 205 ? 19.983 8.367 9.896 1.00 11.54 196 ARG A CA 1
ATOM 1548 C C . ARG A 1 205 ? 19.477 9.221 8.738 1.00 12.47 196 ARG A C 1
ATOM 1549 O O . ARG A 1 205 ? 20.074 9.254 7.662 1.00 11.50 196 ARG A O 1
ATOM 1557 N N . ARG A 1 206 ? 18.335 9.870 8.930 1.00 12.26 197 ARG A N 1
ATOM 1558 C CA . ARG A 1 206 ? 17.719 10.607 7.811 1.00 12.92 197 ARG A CA 1
ATOM 1559 C C . ARG A 1 206 ? 18.530 11.878 7.512 1.00 12.99 197 ARG A C 1
ATOM 1560 O O . ARG A 1 206 ? 18.755 12.267 6.359 1.00 11.03 197 ARG A O 1
ATOM 1568 N N . ILE A 1 207 ? 18.949 12.579 8.568 1.00 12.83 198 ILE A N 1
ATOM 1569 C CA . ILE A 1 207 ? 19.773 13.763 8.376 1.00 14.42 198 ILE A CA 1
ATOM 1570 C C . ILE A 1 207 ? 21.097 13.405 7.691 1.00 15.03 198 ILE A C 1
ATOM 1571 O O . ILE A 1 207 ? 21.597 14.116 6.753 1.00 14.87 198 ILE A O 1
ATOM 1576 N N . GLY A 1 208 ? 21.657 12.275 8.136 1.00 14.65 199 GLY A N 1
ATOM 1577 C CA . GLY A 1 208 ? 22.836 11.680 7.489 1.00 14.76 199 GLY A CA 1
ATOM 1578 C C . GLY A 1 208 ? 22.688 11.427 5.986 1.00 15.37 199 GLY A C 1
ATOM 1579 O O . GLY A 1 208 ? 23.597 11.728 5.190 1.00 15.78 199 GLY A O 1
ATOM 1580 N N . ASP A 1 209 ? 21.555 10.905 5.608 1.00 13.53 200 ASP A N 1
ATOM 1581 C CA . ASP A 1 209 ? 21.262 10.639 4.241 1.00 14.61 200 ASP A CA 1
ATOM 1582 C C . ASP A 1 209 ? 21.267 11.992 3.454 1.00 14.16 200 ASP A C 1
ATOM 1583 O O . ASP A 1 209 ? 21.762 12.044 2.363 1.00 13.74 200 ASP A O 1
ATOM 1588 N N . ASP A 1 210 ? 20.623 13.025 3.990 1.00 13.92 201 ASP A N 1
ATOM 1589 C CA . ASP A 1 210 ? 20.574 14.330 3.315 1.00 14.10 201 ASP A CA 1
ATOM 1590 C C . ASP A 1 210 ? 22.012 14.896 3.215 1.00 15.56 201 ASP A C 1
ATOM 1591 O O . ASP A 1 210 ? 22.449 15.418 2.178 1.00 13.59 201 ASP A O 1
ATOM 1596 N N . GLU A 1 211 ? 22.756 14.721 4.294 1.00 14.07 202 GLU A N 1
ATOM 1597 C CA . GLU A 1 211 ? 24.105 15.262 4.374 1.00 17.00 202 GLU A CA 1
ATOM 1598 C C . GLU A 1 211 ? 25.082 14.695 3.340 1.00 15.61 202 GLU A C 1
ATOM 1599 O O . GLU A 1 211 ? 25.986 15.395 2.917 1.00 16.17 202 GLU A O 1
ATOM 1605 N N . ARG A 1 212 ? 24.871 13.451 2.959 1.00 15.86 203 ARG A N 1
ATOM 1606 C CA . ARG A 1 212 ? 25.640 12.782 1.915 1.00 16.49 203 ARG A CA 1
ATOM 1607 C C . ARG A 1 212 ? 25.567 13.668 0.618 1.00 15.91 203 ARG A C 1
ATOM 1608 O O . ARG A 1 212 ? 26.604 13.939 -0.058 1.00 13.82 203 ARG A O 1
ATOM 1616 N N . ARG A 1 213 ? 24.377 14.202 0.354 1.00 12.99 204 ARG A N 1
ATOM 1617 C CA . ARG A 1 213 ? 24.186 15.061 -0.830 1.00 12.88 204 ARG A CA 1
ATOM 1618 C C . ARG A 1 213 ? 24.815 16.409 -0.654 1.00 13.08 204 ARG A C 1
ATOM 1619 O O . ARG A 1 213 ? 25.429 16.927 -1.567 1.00 13.16 204 ARG A O 1
ATOM 1627 N N . HIS A 1 214 ? 24.639 17.017 0.514 1.00 12.84 205 HIS A N 1
ATOM 1628 C CA . HIS A 1 214 ? 25.243 18.313 0.789 1.00 12.06 205 HIS A CA 1
ATOM 1629 C C . HIS A 1 214 ? 26.758 18.256 0.620 1.00 14.04 205 HIS A C 1
ATOM 1630 O O . HIS A 1 214 ? 27.373 19.128 -0.026 1.00 13.04 205 HIS A O 1
ATOM 1637 N N . MET A 1 215 ? 27.342 17.173 1.143 1.00 12.52 206 MET A N 1
ATOM 1638 C CA . MET A 1 215 ? 28.813 16.983 1.028 1.00 13.56 206 MET A CA 1
ATOM 1639 C C . MET A 1 215 ? 29.238 16.697 -0.422 1.00 12.87 206 MET A C 1
ATOM 1640 O O . MET A 1 215 ? 30.262 17.216 -0.853 1.00 12.62 206 MET A O 1
ATOM 1645 N N . ALA A 1 216 ? 28.425 15.954 -1.158 1.00 11.51 207 ALA A N 1
ATOM 1646 C CA . ALA A 1 216 ? 28.698 15.717 -2.583 1.00 12.03 207 ALA A CA 1
ATOM 1647 C C . ALA A 1 216 ? 28.764 17.048 -3.380 1.00 10.35 207 ALA A C 1
ATOM 1648 O O . ALA A 1 216 ? 29.656 17.234 -4.216 1.00 9.63 207 ALA A O 1
ATOM 1650 N N . TRP A 1 217 ? 27.835 17.959 -3.071 1.00 10.58 208 TRP A N 1
ATOM 1651 C CA . TRP A 1 217 ? 27.795 19.250 -3.659 1.00 11.64 208 TRP A CA 1
ATOM 1652 C C . TRP A 1 217 ? 29.064 20.088 -3.342 1.00 11.77 208 TRP A C 1
ATOM 1653 O O . TRP A 1 217 ? 29.639 20.712 -4.220 1.00 10.32 208 TRP A O 1
ATOM 1664 N N . GLY A 1 218 ? 29.472 20.075 -2.085 1.00 12.30 209 GLY A N 1
ATOM 1665 C CA . GLY A 1 218 ? 30.633 20.799 -1.640 1.00 13.07 209 GLY A CA 1
ATOM 1666 C C . GLY A 1 218 ? 31.895 20.263 -2.277 1.00 11.65 209 GLY A C 1
ATOM 1667 O O . GLY A 1 218 ? 32.789 21.017 -2.655 1.00 11.90 209 GLY A O 1
ATOM 1668 N N . THR A 1 219 ? 31.948 18.955 -2.422 1.00 11.11 210 THR A N 1
ATOM 1669 C CA . THR A 1 219 ? 33.073 18.273 -3.092 1.00 11.92 210 THR A CA 1
ATOM 1670 C C . THR A 1 219 ? 33.158 18.657 -4.558 1.00 11.38 210 THR A C 1
ATOM 1671 O O . THR A 1 219 ? 34.221 19.101 -5.046 1.00 10.98 210 THR A O 1
ATOM 1675 N N . PHE A 1 220 ? 32.026 18.531 -5.229 1.00 10.13 211 PHE A N 1
ATOM 1676 C CA . PHE A 1 220 ? 31.876 18.995 -6.607 1.00 10.83 211 PHE A CA 1
ATOM 1677 C C . PHE A 1 220 ? 32.354 20.460 -6.809 1.00 9.18 211 PHE A C 1
ATOM 1678 O O . PHE A 1 220 ? 33.075 20.781 -7.740 1.00 8.58 211 PHE A O 1
ATOM 1686 N N . THR A 1 221 ? 31.905 21.309 -5.917 1.00 9.42 212 THR A N 1
ATOM 1687 C CA . THR A 1 221 ? 32.158 22.747 -6.024 1.00 11.18 212 THR A CA 1
ATOM 1688 C C . THR A 1 221 ? 33.701 23.045 -5.924 1.00 11.47 212 THR A C 1
ATOM 1689 O O . THR A 1 221 ? 34.279 23.811 -6.706 1.00 8.81 212 THR A O 1
ATOM 1693 N N . CYS A 1 222 ? 34.357 22.393 -4.980 1.00 11.05 213 CYS A N 1
ATOM 1694 C CA . CYS A 1 222 ? 35.791 22.583 -4.806 1.00 10.55 213 CYS A CA 1
ATOM 1695 C C . CYS A 1 222 ? 36.553 21.963 -5.958 1.00 9.17 213 CYS A C 1
ATOM 1696 O O . CYS A 1 222 ? 37.439 22.580 -6.501 1.00 8.31 213 CYS A O 1
ATOM 1699 N N . ARG A 1 223 ? 36.117 20.768 -6.394 1.00 8.89 214 ARG A N 1
ATOM 1700 C CA . ARG A 1 223 ? 36.772 20.084 -7.508 1.00 9.09 214 ARG A CA 1
ATOM 1701 C C . ARG A 1 223 ? 36.696 20.889 -8.794 1.00 8.31 214 ARG A C 1
ATOM 1702 O O . ARG A 1 223 ? 37.712 21.052 -9.526 1.00 8.47 214 ARG A O 1
ATOM 1710 N N . ARG A 1 224 ? 35.520 21.442 -9.105 1.00 9.33 215 ARG A N 1
ATOM 1711 C CA . ARG A 1 224 ? 35.420 22.180 -10.373 1.00 9.75 215 ARG A CA 1
ATOM 1712 C C . ARG A 1 224 ? 36.273 23.456 -10.373 1.00 8.99 215 ARG A C 1
ATOM 1713 O O . ARG A 1 224 ? 36.902 23.795 -11.381 1.00 9.66 215 ARG A O 1
ATOM 1721 N N . HIS A 1 225 ? 36.353 24.138 -9.236 1.00 8.05 216 HIS A N 1
ATOM 1722 C CA . HIS A 1 225 ? 37.264 25.321 -9.181 1.00 7.56 216 HIS A CA 1
ATOM 1723 C C . HIS A 1 225 ? 38.743 24.971 -9.180 1.00 8.00 216 HIS A C 1
ATOM 1724 O O . HIS A 1 225 ? 39.548 25.674 -9.788 1.00 7.19 216 HIS A O 1
ATOM 1731 N N . VAL A 1 226 ? 39.091 23.884 -8.482 1.00 8.39 217 VAL A N 1
ATOM 1732 C CA . VAL A 1 226 ? 40.435 23.338 -8.503 1.00 8.23 217 VAL A CA 1
ATOM 1733 C C . VAL A 1 226 ? 40.895 22.942 -9.866 1.00 8.90 217 VAL A C 1
ATOM 1734 O O . VAL A 1 226 ? 41.992 23.348 -10.299 1.00 9.11 217 VAL A O 1
ATOM 1738 N N . ALA A 1 227 ? 40.030 22.238 -10.608 1.00 9.27 218 ALA A N 1
ATOM 1739 C CA . ALA A 1 227 ? 40.346 21.819 -12.005 1.00 8.59 218 ALA A CA 1
ATOM 1740 C C . ALA A 1 227 ? 40.548 23.003 -12.930 1.00 8.32 218 ALA A C 1
ATOM 1741 O O . ALA A 1 227 ? 41.356 22.990 -13.849 1.00 8.45 218 ALA A O 1
ATOM 1743 N N . ALA A 1 228 ? 39.772 24.039 -12.680 1.00 8.99 219 ALA A N 1
ATOM 1744 C CA . ALA A 1 228 ? 39.766 25.221 -13.542 1.00 9.12 219 ALA A CA 1
ATOM 1745 C C . ALA A 1 228 ? 41.015 26.056 -13.308 1.00 8.97 219 ALA A C 1
ATOM 1746 O O . ALA A 1 228 ? 41.476 26.727 -14.206 1.00 9.90 219 ALA A O 1
ATOM 1748 N N . ASP A 1 229 ? 41.570 25.974 -12.112 1.00 9.02 220 ASP A N 1
ATOM 1749 C CA . ASP A 1 229 ? 42.726 26.829 -11.752 1.00 10.23 220 ASP A CA 1
ATOM 1750 C C . ASP A 1 229 ? 43.388 26.341 -10.501 1.00 10.27 220 ASP A C 1
ATOM 1751 O O . ASP A 1 229 ? 42.825 26.344 -9.403 1.00 11.07 220 ASP A O 1
ATOM 1756 N N . ASP A 1 230 ? 44.602 25.884 -10.687 1.00 11.16 221 ASP A N 1
ATOM 1757 C CA . ASP A 1 230 ? 45.304 25.236 -9.610 1.00 12.33 221 ASP A CA 1
ATOM 1758 C C . ASP A 1 230 ? 45.533 26.184 -8.404 1.00 12.62 221 ASP A C 1
ATOM 1759 O O . ASP A 1 230 ? 45.806 25.758 -7.296 1.00 11.79 221 ASP A O 1
ATOM 1764 N N . ALA A 1 231 ? 45.369 27.489 -8.629 1.00 12.94 222 ALA A N 1
ATOM 1765 C CA . ALA A 1 231 ? 45.458 28.474 -7.536 1.00 12.41 222 ALA A CA 1
ATOM 1766 C C . ALA A 1 231 ? 44.378 28.169 -6.516 1.00 11.84 222 ALA A C 1
ATOM 1767 O O . ALA A 1 231 ? 44.517 28.521 -5.356 1.00 11.56 222 ALA A O 1
ATOM 1769 N N . ASN A 1 232 ? 43.264 27.586 -6.972 1.00 10.76 223 ASN A N 1
ATOM 1770 C CA . ASN A 1 232 ? 42.156 27.251 -6.053 1.00 10.42 223 ASN A CA 1
ATOM 1771 C C . ASN A 1 232 ? 42.476 26.059 -5.122 1.00 9.96 223 ASN A C 1
ATOM 1772 O O . ASN A 1 232 ? 41.879 25.901 -4.055 1.00 11.73 223 ASN A O 1
ATOM 1777 N N . TRP A 1 233 ? 43.463 25.275 -5.502 1.00 10.32 224 TRP A N 1
ATOM 1778 C CA . TRP A 1 233 ? 43.973 24.205 -4.643 1.00 10.45 224 TRP A CA 1
ATOM 1779 C C . TRP A 1 233 ? 44.673 24.848 -3.425 1.00 10.75 224 TRP A C 1
ATOM 1780 O O . TRP A 1 233 ? 44.512 24.373 -2.289 1.00 10.75 224 TRP A O 1
ATOM 1791 N N . THR A 1 234 ? 45.376 25.956 -3.694 1.00 9.61 225 THR A N 1
ATOM 1792 C CA . THR A 1 234 ? 46.024 26.741 -2.653 1.00 10.41 225 THR A CA 1
ATOM 1793 C C . THR A 1 234 ? 45.043 27.176 -1.617 1.00 9.72 225 THR A C 1
ATOM 1794 O O . THR A 1 234 ? 45.243 26.982 -0.414 1.00 9.56 225 THR A O 1
ATOM 1798 N N . VAL A 1 235 ? 43.949 27.723 -2.120 1.00 9.53 226 VAL A N 1
ATOM 1799 C CA . VAL A 1 235 ? 42.908 28.273 -1.297 1.00 8.89 226 VAL A CA 1
ATOM 1800 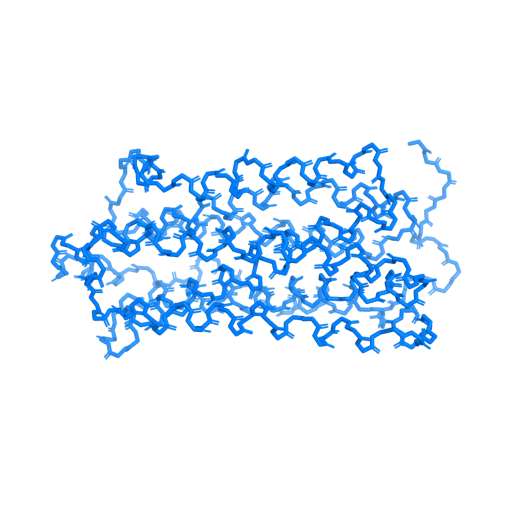C C . VAL A 1 235 ? 42.341 27.159 -0.444 1.00 9.82 226 VAL A C 1
ATOM 1801 O O . VAL A 1 235 ? 42.184 27.291 0.778 1.00 10.02 226 VAL A O 1
ATOM 1805 N N . PHE A 1 236 ? 41.975 26.063 -1.107 1.00 10.03 227 PHE A N 1
ATOM 1806 C CA . PHE A 1 236 ? 41.427 24.910 -0.423 1.00 8.88 227 PHE A CA 1
ATOM 1807 C C . PHE A 1 236 ? 42.323 24.412 0.724 1.00 10.11 227 PHE A C 1
ATOM 1808 O O . PHE A 1 236 ? 41.856 24.171 1.872 1.00 9.19 227 PHE A O 1
ATOM 1816 N N . GLU A 1 237 ? 43.576 24.184 0.381 1.00 9.69 228 GLU A N 1
ATOM 1817 C CA . GLU A 1 237 ? 44.507 23.525 1.298 1.00 11.37 228 GLU A CA 1
ATOM 1818 C C . GLU A 1 237 ? 44.774 24.401 2.536 1.00 12.08 228 GLU A C 1
ATOM 1819 O O . GLU A 1 237 ? 44.796 23.952 3.708 1.00 11.40 228 GLU A O 1
ATOM 1825 N N . THR A 1 238 ? 44.937 25.677 2.245 1.00 12.77 229 THR A N 1
ATOM 1826 C CA . THR A 1 238 ? 45.189 26.712 3.269 1.00 13.51 229 THR A CA 1
ATOM 1827 C C . THR A 1 238 ? 44.005 26.823 4.241 1.00 13.48 229 THR A C 1
ATOM 1828 O O . THR A 1 238 ? 44.182 26.797 5.462 1.00 12.62 229 THR A O 1
ATOM 1832 N N . ARG A 1 239 ? 42.790 26.898 3.697 1.00 12.48 230 ARG A N 1
ATOM 1833 C CA . ARG A 1 239 ? 41.602 27.069 4.549 1.00 12.64 230 ARG A CA 1
ATOM 1834 C C . ARG A 1 239 ? 41.373 25.811 5.379 1.00 12.41 230 ARG A C 1
ATOM 1835 O O . ARG A 1 239 ? 41.078 25.902 6.567 1.00 13.31 230 ARG A O 1
ATOM 1843 N N . MET A 1 240 ? 41.559 24.633 4.781 1.00 11.60 231 MET A N 1
ATOM 1844 C CA . MET A 1 240 ? 41.424 23.374 5.534 1.00 12.46 231 MET A CA 1
ATOM 1845 C C . MET A 1 240 ? 42.401 23.362 6.721 1.00 12.98 231 MET A C 1
ATOM 1846 O O . MET A 1 240 ? 42.016 23.074 7.861 1.00 13.12 231 MET A O 1
ATOM 1851 N N . ASN A 1 241 ? 43.666 23.717 6.436 1.00 13.92 232 ASN A N 1
ATOM 1852 C CA . ASN A 1 241 ? 44.719 23.626 7.454 1.00 14.93 232 ASN A CA 1
ATOM 1853 C C . ASN A 1 241 ? 44.480 24.622 8.571 1.00 14.67 232 ASN A C 1
ATOM 1854 O O . ASN A 1 241 ? 44.737 24.320 9.730 1.00 15.25 232 ASN A O 1
ATOM 1859 N N . GLU A 1 242 ? 43.851 25.743 8.232 1.00 15.61 233 GLU A N 1
ATOM 1860 C CA . GLU A 1 242 ? 43.445 26.784 9.225 1.00 15.82 233 GLU A CA 1
ATOM 1861 C C . GLU A 1 242 ? 42.373 26.288 10.161 1.00 15.92 233 GLU A C 1
ATOM 1862 O O . GLU A 1 242 ? 42.384 26.585 11.359 1.00 15.65 233 GLU A O 1
ATOM 1868 N N . LEU A 1 243 ? 41.404 25.575 9.612 1.00 15.09 234 LEU A N 1
ATOM 1869 C CA . LEU A 1 243 ? 40.234 25.155 10.399 1.00 13.58 234 LEU A CA 1
ATOM 1870 C C . LEU A 1 243 ? 40.348 23.810 11.080 1.00 13.44 234 LEU A C 1
ATOM 1871 O O . LEU A 1 243 ? 39.683 23.575 12.106 1.00 12.76 234 LEU A O 1
ATOM 1876 N N . ILE A 1 244 ? 41.122 22.876 10.540 1.00 12.44 235 ILE A N 1
ATOM 1877 C CA . ILE A 1 244 ? 41.169 21.548 11.186 1.00 12.31 235 ILE A CA 1
ATOM 1878 C C . ILE A 1 244 ? 41.491 21.735 12.703 1.00 12.12 235 ILE A C 1
ATOM 1879 O O . ILE A 1 244 ? 40.838 21.141 13.508 1.00 11.28 235 ILE A O 1
ATOM 1884 N N . PRO A 1 245 ? 42.478 22.572 13.074 1.00 13.56 236 PRO A N 1
ATOM 1885 C CA . PRO A 1 245 ? 42.806 22.591 14.512 1.00 14.17 236 PRO A CA 1
ATOM 1886 C C . PRO A 1 245 ? 41.668 23.193 15.359 1.00 12.62 236 PRO A C 1
ATOM 1887 O O . PRO A 1 245 ? 41.498 22.890 16.518 1.00 12.58 236 PRO A O 1
ATOM 1891 N N . LEU A 1 246 ? 40.908 24.058 14.750 1.00 12.16 237 LEU A N 1
ATOM 1892 C CA . LEU A 1 246 ? 39.826 24.744 15.444 1.00 12.61 237 LEU A CA 1
ATOM 1893 C C . LEU A 1 246 ? 38.684 23.774 15.669 1.00 11.71 237 LEU A C 1
ATOM 1894 O O . LEU A 1 246 ? 38.056 23.750 16.731 1.00 10.26 237 LEU A O 1
ATOM 1899 N N . ALA A 1 247 ? 38.447 22.944 14.678 1.00 9.53 238 ALA A N 1
ATOM 1900 C CA . ALA A 1 247 ? 37.465 21.877 14.800 1.00 10.55 238 ALA A CA 1
ATOM 1901 C C . ALA A 1 247 ? 37.846 20.878 15.857 1.00 10.33 238 ALA A C 1
ATOM 1902 O O . ALA A 1 247 ? 36.988 20.445 16.672 1.00 11.07 238 ALA A O 1
ATOM 1904 N N . LEU A 1 248 ? 39.131 20.559 15.903 1.00 11.02 239 LEU A N 1
ATOM 1905 C CA . LEU A 1 248 ? 39.611 19.600 16.890 1.00 10.92 239 LEU A CA 1
ATOM 1906 C C . LEU A 1 248 ? 39.538 20.184 18.299 1.00 11.64 239 LEU A C 1
ATOM 1907 O O . LEU A 1 248 ? 39.235 19.490 19.274 1.00 11.33 239 LEU A O 1
ATOM 1912 N N . ARG A 1 249 ? 39.774 21.482 18.400 1.00 12.37 240 ARG A N 1
ATOM 1913 C CA . ARG A 1 249 ? 39.664 22.181 19.704 1.00 12.99 240 ARG A CA 1
ATOM 1914 C C . ARG A 1 249 ? 38.217 22.142 20.208 1.00 11.67 240 ARG A C 1
ATOM 1915 O O . ARG A 1 249 ? 37.958 22.005 21.391 1.00 9.54 240 ARG A O 1
ATOM 1923 N N . LEU A 1 250 ? 37.275 22.226 19.286 1.00 10.57 241 LEU A N 1
ATOM 1924 C CA . LEU A 1 250 ? 35.855 22.163 19.658 1.00 11.61 241 LEU A CA 1
ATOM 1925 C C . LEU A 1 250 ? 35.590 20.822 20.351 1.00 11.78 241 LEU A C 1
ATOM 1926 O O . LEU A 1 250 ? 34.924 20.726 21.376 1.00 12.20 241 LEU A O 1
ATOM 1931 N N . ILE A 1 251 ? 36.155 19.784 19.779 1.00 12.43 242 ILE A N 1
ATOM 1932 C CA . ILE A 1 251 ? 35.925 18.409 20.238 1.00 12.46 242 ILE A CA 1
ATOM 1933 C C . ILE A 1 251 ? 36.614 18.273 21.612 1.00 12.66 242 ILE A C 1
ATOM 1934 O O . ILE A 1 251 ? 36.048 17.749 22.595 1.00 12.70 242 ILE A O 1
ATOM 1939 N N . GLU A 1 252 ? 37.812 18.810 21.688 1.00 12.09 243 GLU A N 1
ATOM 1940 C CA . GLU A 1 252 ? 38.553 18.741 22.923 1.00 12.93 243 GLU A CA 1
ATOM 1941 C C . GLU A 1 252 ? 37.839 19.449 24.066 1.00 11.62 243 GLU A C 1
ATOM 1942 O O . GLU A 1 252 ? 37.801 18.946 25.164 1.00 10.82 243 GLU A O 1
ATOM 1948 N N . GLU A 1 253 ? 37.274 20.613 23.780 1.00 11.31 244 GLU A N 1
ATOM 1949 C CA . GLU A 1 253 ? 36.652 21.458 24.841 1.00 11.43 244 GLU A CA 1
ATOM 1950 C C . GLU A 1 253 ? 35.452 20.757 25.412 1.00 11.29 244 GLU A C 1
ATOM 1951 O O . GLU A 1 253 ? 35.173 20.765 26.614 1.00 10.26 244 GLU A O 1
ATOM 1957 N N . GLY A 1 254 ? 34.709 20.168 24.504 1.00 11.69 245 GLY A N 1
ATOM 1958 C CA . GLY A 1 254 ? 33.572 19.275 24.860 1.00 11.91 245 GLY A CA 1
ATOM 1959 C C . GLY A 1 254 ? 33.887 18.101 25.750 1.00 11.34 245 GLY A C 1
ATOM 1960 O O . GLY A 1 254 ? 33.178 17.850 26.734 1.00 12.82 245 GLY A O 1
ATOM 1961 N N . PHE A 1 255 ? 34.979 17.414 25.465 1.00 10.10 246 PHE A N 1
ATOM 1962 C CA . PHE A 1 255 ? 35.456 16.403 26.371 1.00 9.88 246 PHE A CA 1
ATOM 1963 C C . PHE A 1 255 ? 35.919 16.964 27.720 1.00 9.24 246 PHE A C 1
ATOM 1964 O O . PHE A 1 255 ? 35.677 16.370 28.787 1.00 8.43 246 PHE A O 1
ATOM 1972 N N . ALA A 1 256 ? 36.584 18.107 27.684 1.00 9.16 247 ALA A N 1
ATOM 1973 C CA . ALA A 1 256 ? 37.225 18.627 28.910 1.00 8.63 247 ALA A CA 1
ATOM 1974 C C . ALA A 1 256 ? 36.191 18.942 29.994 1.00 9.14 247 ALA A C 1
ATOM 1975 O O . ALA A 1 256 ? 36.409 18.767 31.178 1.00 9.52 247 ALA A O 1
ATOM 1977 N N . LEU A 1 257 ? 35.022 19.376 29.553 1.00 9.91 248 LEU A N 1
ATOM 1978 C CA . LEU A 1 257 ? 33.946 19.749 30.455 1.00 11.32 248 LEU A CA 1
ATOM 1979 C C . LEU A 1 257 ? 33.478 18.556 31.270 1.00 11.65 248 LEU A C 1
ATOM 1980 O O . LEU A 1 257 ? 32.949 18.730 32.353 1.00 11.11 248 LEU A O 1
ATOM 1985 N N . TYR A 1 258 ? 33.745 17.356 30.769 1.00 10.19 249 TYR A N 1
ATOM 1986 C CA . TYR A 1 258 ? 33.370 16.102 31.477 1.00 10.67 249 TYR A CA 1
ATOM 1987 C C . TYR A 1 258 ? 34.558 15.367 32.020 1.00 10.30 249 TYR A C 1
ATOM 1988 O O . TYR A 1 258 ? 34.514 14.137 32.213 1.00 13.15 249 TYR A O 1
ATOM 1997 N N . GLY A 1 259 ? 35.643 16.090 32.296 1.00 11.31 250 GLY A N 1
ATOM 1998 C CA . GLY A 1 259 ? 36.840 15.488 32.860 1.00 9.47 250 GLY A CA 1
ATOM 1999 C C . GLY A 1 259 ? 37.577 14.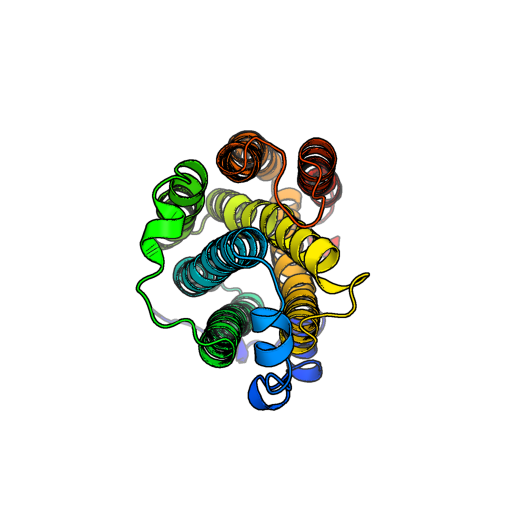571 31.889 1.00 10.61 250 GLY A C 1
ATOM 2000 O O . GLY A 1 259 ? 38.430 13.741 32.278 1.00 9.55 250 GLY A O 1
ATOM 2001 N N . ASP A 1 260 ? 37.290 14.754 30.615 1.00 12.05 251 ASP A N 1
ATOM 2002 C CA . ASP A 1 260 ? 37.815 13.907 29.502 1.00 13.89 251 ASP A CA 1
ATOM 2003 C C . ASP A 1 260 ? 37.297 12.459 29.613 1.00 15.32 251 ASP A C 1
ATOM 2004 O O . ASP A 1 260 ? 37.799 11.560 28.920 1.00 16.80 251 ASP A O 1
ATOM 2009 N N . GLN A 1 261 ? 36.293 12.291 30.466 1.00 16.12 252 GLN A N 1
ATOM 2010 C CA . GLN A 1 261 ? 35.590 11.000 30.688 1.00 16.74 252 GLN A CA 1
ATOM 2011 C C . GLN A 1 261 ? 34.085 11.200 30.755 1.00 15.16 252 GLN A C 1
ATOM 2012 O O . GLN A 1 261 ? 33.477 11.035 31.802 1.00 13.36 252 GLN A O 1
ATOM 2018 N N . PRO A 1 262 ? 33.487 11.559 29.626 1.00 14.24 253 PRO A N 1
ATOM 2019 C CA . PRO A 1 262 ? 32.054 11.749 29.595 1.00 14.52 253 PRO A CA 1
ATOM 2020 C C . PRO A 1 262 ? 31.312 10.452 29.794 1.00 13.77 253 PRO A C 1
ATOM 2021 O O . PRO A 1 262 ? 31.909 9.319 29.769 1.00 12.64 253 PRO A O 1
ATOM 2025 N N . PRO A 1 263 ? 30.020 10.608 29.970 1.00 13.43 254 PRO A N 1
ATOM 2026 C CA . PRO A 1 263 ? 29.199 9.428 29.980 1.00 13.65 254 PRO A CA 1
ATOM 2027 C C . PRO A 1 263 ? 29.176 8.718 28.618 1.00 13.51 254 PRO A C 1
ATOM 2028 O O . PRO A 1 263 ? 29.759 9.168 27.627 1.00 12.23 254 PRO A O 1
ATOM 2032 N N . PHE A 1 264 ? 28.509 7.572 28.635 1.00 13.77 255 PHE A N 1
ATOM 2033 C CA . PHE A 1 264 ? 28.356 6.721 27.460 1.00 13.35 255 PHE A CA 1
ATOM 2034 C C . PHE A 1 264 ? 29.672 6.145 26.992 1.00 14.46 255 PHE A C 1
ATOM 2035 O O . PHE A 1 264 ? 29.807 5.736 25.864 1.00 13.55 255 PHE A O 1
ATOM 2043 N N . ASP A 1 265 ? 30.653 6.177 27.880 1.00 16.89 256 ASP A N 1
ATOM 2044 C CA . ASP A 1 265 ? 31.965 5.587 27.667 1.00 18.12 256 ASP A CA 1
ATOM 2045 C C . ASP A 1 265 ? 32.646 6.167 26.446 1.00 17.29 256 ASP A C 1
ATOM 2046 O O . ASP A 1 265 ? 33.440 5.505 25.823 1.00 16.23 256 ASP A O 1
ATOM 2051 N N . LEU A 1 266 ? 32.335 7.407 26.103 1.00 15.44 257 LEU A N 1
ATOM 2052 C CA . LEU A 1 266 ? 32.990 8.046 24.933 1.00 15.48 257 LEU A CA 1
ATOM 2053 C C . LEU A 1 266 ? 34.509 8.269 25.188 1.00 15.40 257 LEU A C 1
ATOM 2054 O O . LEU A 1 266 ? 34.936 8.681 26.274 1.00 14.98 257 LEU A O 1
ATOM 2059 N N . SER A 1 267 ? 35.325 7.900 24.214 1.00 14.27 258 SER A N 1
ATOM 2060 C CA . SER A 1 267 ? 36.768 8.029 24.333 1.00 14.30 258 SER A CA 1
ATOM 2061 C C . SER A 1 267 ? 37.255 9.267 23.571 1.00 15.26 258 SER A C 1
ATOM 2062 O O . SER A 1 267 ? 37.049 9.420 22.337 1.00 11.77 258 SER A O 1
ATOM 2065 N N . LYS A 1 268 ? 37.882 10.176 24.327 1.00 14.47 259 LYS A N 1
ATOM 2066 C CA . LYS A 1 268 ? 38.373 11.405 23.738 1.00 15.32 259 LYS A CA 1
ATOM 2067 C C . LYS A 1 268 ? 39.295 11.082 22.539 1.00 15.14 259 LYS A C 1
ATOM 2068 O O . LYS A 1 268 ? 39.160 11.646 21.476 1.00 15.27 259 LYS A O 1
ATOM 2074 N N . ASP A 1 269 ? 40.227 10.177 22.746 1.00 15.77 260 ASP A N 1
ATOM 2075 C CA . ASP A 1 269 ? 41.224 9.871 21.724 1.00 17.49 260 ASP A CA 1
ATOM 2076 C C . ASP A 1 269 ? 40.592 9.281 20.466 1.00 16.19 260 ASP A C 1
ATOM 2077 O O . ASP A 1 269 ? 40.978 9.637 19.361 1.00 15.37 260 ASP A O 1
ATOM 2082 N N . ASP A 1 270 ? 39.611 8.414 20.674 1.00 15.15 261 ASP A N 1
ATOM 2083 C CA . ASP A 1 270 ? 38.795 7.822 19.568 1.00 15.90 261 ASP A CA 1
ATOM 2084 C C . ASP A 1 270 ? 38.137 8.928 18.772 1.00 14.37 261 ASP A C 1
ATOM 2085 O O . ASP A 1 270 ? 38.123 8.931 17.558 1.00 13.78 261 ASP A O 1
ATOM 2090 N N . PHE A 1 271 ? 37.598 9.911 19.468 1.00 13.22 262 PHE A N 1
ATOM 2091 C CA . PHE A 1 271 ? 36.819 10.951 18.773 1.00 13.04 262 PHE A CA 1
ATOM 2092 C C . PHE A 1 271 ? 37.721 11.935 18.032 1.00 13.01 262 PHE A C 1
ATOM 2093 O O . PHE A 1 271 ? 37.356 12.412 16.957 1.00 11.77 262 PHE A O 1
ATOM 2101 N N . LEU A 1 272 ? 38.872 12.216 18.633 1.00 13.66 263 LEU A N 1
ATOM 2102 C CA . LEU A 1 272 ? 39.876 13.047 17.948 1.00 13.96 263 LEU A CA 1
ATOM 2103 C C . LEU A 1 272 ? 40.413 12.328 16.715 1.00 14.26 263 LEU A C 1
ATOM 2104 O O . LEU A 1 272 ? 40.604 12.931 15.670 1.00 13.21 263 LEU A O 1
ATOM 2109 N N . GLN A 1 273 ? 40.647 11.029 16.835 1.00 14.88 264 GLN A N 1
ATOM 2110 C CA . GLN A 1 273 ? 41.164 10.237 15.663 1.00 15.99 264 GLN A CA 1
ATOM 2111 C C . GLN A 1 273 ? 40.123 10.209 14.535 1.00 14.31 264 GLN A C 1
ATOM 2112 O O . GLN A 1 273 ? 40.442 10.397 13.352 1.00 14.49 264 GLN A O 1
ATOM 2118 N N . TYR A 1 274 ? 38.874 9.995 14.919 1.00 13.04 265 TYR A N 1
ATOM 2119 C CA . TYR A 1 274 ? 37.768 9.925 13.981 1.00 12.90 265 TYR A CA 1
ATOM 2120 C C . TYR A 1 274 ? 37.581 11.187 13.195 1.00 14.29 265 TYR A C 1
ATOM 2121 O O . TYR A 1 274 ? 37.447 11.195 11.991 1.00 13.63 265 TYR A O 1
ATOM 2130 N N . SER A 1 275 ? 37.534 12.281 13.933 1.00 14.28 266 SER A N 1
ATOM 2131 C CA . SER A 1 275 ? 37.390 13.586 13.345 1.00 14.73 266 SER A CA 1
ATOM 2132 C C . SER A 1 275 ? 38.590 13.995 12.464 1.00 15.09 266 SER A C 1
ATOM 2133 O O . SER A 1 275 ? 38.465 14.523 11.336 1.00 16.32 266 SER A O 1
ATOM 2136 N N . THR A 1 276 ? 39.773 13.708 12.962 1.00 15.66 267 THR A N 1
ATOM 2137 C CA . THR A 1 276 ? 40.986 13.971 12.182 1.00 16.14 267 THR A CA 1
ATOM 2138 C C . THR A 1 276 ? 40.941 13.202 10.883 1.00 16.91 267 THR A C 1
ATOM 2139 O O . THR A 1 276 ? 41.228 13.743 9.819 1.00 18.26 267 THR A O 1
ATOM 2143 N N . ASP A 1 277 ? 40.559 11.934 10.965 1.00 17.31 268 ASP A N 1
ATOM 2144 C CA . ASP A 1 277 ? 40.453 11.094 9.761 1.00 17.74 268 ASP A CA 1
ATOM 2145 C C . ASP A 1 277 ? 39.459 11.688 8.787 1.00 18.91 268 ASP A C 1
ATOM 2146 O O . ASP A 1 277 ? 39.705 11.742 7.559 1.00 18.44 268 ASP A O 1
ATOM 2151 N N . LYS A 1 278 ? 38.319 12.121 9.322 1.00 18.81 269 LYS A N 1
ATOM 2152 C CA . LYS A 1 278 ? 37.295 12.681 8.481 1.00 19.74 269 LYS A CA 1
ATOM 2153 C C . LYS A 1 278 ? 37.820 13.926 7.746 1.00 21.07 269 LYS A C 1
ATOM 2154 O O . LYS A 1 278 ? 37.507 14.137 6.575 1.00 22.58 269 LYS A O 1
ATOM 2160 N N . GLY A 1 279 ? 38.560 14.781 8.451 1.00 20.84 270 GLY A N 1
ATOM 2161 C CA . GLY A 1 279 ? 39.097 16.008 7.844 1.00 20.91 270 GLY A CA 1
ATOM 2162 C C . GLY A 1 279 ? 40.164 15.655 6.819 1.00 22.96 270 GLY A C 1
ATOM 2163 O O . GLY A 1 279 ? 40.207 16.207 5.704 1.00 21.78 270 GLY A O 1
ATOM 2164 N N . MET A 1 280 ? 41.036 14.724 7.201 1.00 23.78 271 MET A N 1
ATOM 2165 C CA . MET A 1 280 ? 42.214 14.393 6.386 1.00 25.94 271 MET A CA 1
ATOM 2166 C C . MET A 1 280 ? 41.816 13.781 5.070 1.00 26.00 271 MET A C 1
ATOM 2167 O O . MET A 1 280 ? 42.374 14.076 4.026 1.00 24.73 271 MET A O 1
ATOM 2172 N N . ARG A 1 281 ? 40.807 12.946 5.140 1.00 27.46 272 ARG A N 1
ATOM 2173 C CA . ARG A 1 281 ? 40.340 12.198 3.982 1.00 28.62 272 ARG A CA 1
ATOM 2174 C C . ARG A 1 281 ? 39.737 13.151 2.945 1.00 28.45 272 ARG A C 1
ATOM 2175 O O . ARG A 1 281 ? 39.591 12.817 1.781 1.00 28.07 272 ARG A O 1
ATOM 2183 N N . ARG A 1 282 ? 39.424 14.352 3.375 1.00 26.52 273 ARG A N 1
ATOM 2184 C CA . ARG A 1 282 ? 38.854 15.335 2.495 1.00 27.38 273 ARG A CA 1
ATOM 2185 C C . ARG A 1 282 ? 39.796 15.788 1.358 1.00 24.56 273 ARG A C 1
ATOM 2186 O O . ARG A 1 282 ? 39.369 16.023 0.221 1.00 21.69 273 ARG A O 1
ATOM 2194 N N . PHE A 1 283 ? 41.051 15.936 1.706 1.00 22.62 274 PHE A N 1
ATOM 2195 C CA . PHE A 1 283 ? 42.038 16.521 0.821 1.00 22.00 274 PHE A CA 1
ATOM 2196 C C . PHE A 1 283 ? 42.157 15.714 -0.437 1.00 21.47 274 PHE A C 1
ATOM 2197 O O . PHE A 1 283 ? 42.203 16.242 -1.533 1.00 20.14 274 PHE A O 1
ATOM 2205 N N . GLY A 1 284 ? 42.269 14.415 -0.254 1.00 21.52 275 GLY A N 1
ATOM 2206 C CA . GLY A 1 284 ? 42.501 13.502 -1.376 1.00 22.19 275 GLY A CA 1
ATOM 2207 C C . GLY A 1 284 ? 41.388 13.573 -2.392 1.00 22.67 275 GLY A C 1
ATOM 2208 O O . GLY A 1 284 ? 41.601 13.500 -3.604 1.00 22.28 275 GLY A O 1
ATOM 2209 N N . THR A 1 285 ? 40.199 13.771 -1.862 1.00 23.84 276 THR A N 1
ATOM 2210 C CA . THR A 1 285 ? 39.020 13.797 -2.674 1.00 25.65 276 THR A CA 1
ATOM 2211 C C . THR A 1 285 ? 38.969 15.024 -3.546 1.00 24.82 276 THR A C 1
ATOM 2212 O O . THR A 1 285 ? 38.236 15.025 -4.521 1.00 27.16 276 THR A O 1
ATOM 2216 N N . ILE A 1 286 ? 39.660 16.077 -3.138 1.00 20.50 277 ILE A N 1
ATOM 2217 C CA . ILE A 1 286 ? 39.715 17.293 -3.925 1.00 18.96 277 ILE A CA 1
ATOM 2218 C C . ILE A 1 286 ? 40.956 17.316 -4.776 1.00 17.70 277 ILE A C 1
ATOM 2219 O O . ILE A 1 286 ? 40.936 17.788 -5.906 1.00 17.10 277 ILE A O 1
ATOM 2224 N N . SER A 1 287 ? 42.060 16.802 -4.246 1.00 17.18 278 SER A N 1
ATOM 2225 C CA . SER A 1 287 ? 43.359 16.922 -4.951 1.00 17.75 278 SER A CA 1
ATOM 2226 C C . SER A 1 287 ? 43.367 16.148 -6.267 1.00 16.72 278 SER A C 1
ATOM 2227 O O . SER A 1 287 ? 44.090 16.488 -7.206 1.00 14.71 278 SER A O 1
ATOM 2230 N N . ASN A 1 288 ? 42.521 15.135 -6.337 1.00 17.17 279 ASN A N 1
ATOM 2231 C CA . ASN A 1 288 ? 42.397 14.338 -7.560 1.00 19.16 279 ASN A CA 1
ATOM 2232 C C . ASN A 1 288 ? 41.864 15.173 -8.747 1.00 16.84 279 ASN A C 1
ATOM 2233 O O . ASN A 1 288 ? 41.985 14.765 -9.896 1.00 16.99 279 ASN A O 1
ATOM 2238 N N . ALA A 1 289 ? 41.308 16.347 -8.455 1.00 12.90 280 ALA A N 1
ATOM 2239 C CA . ALA A 1 289 ? 40.768 17.216 -9.524 1.00 11.41 280 ALA A CA 1
ATOM 2240 C C . ALA A 1 289 ? 41.888 18.022 -10.177 1.00 10.17 280 ALA A C 1
ATOM 2241 O O . ALA A 1 289 ? 41.739 18.554 -11.264 1.00 8.48 280 ALA A O 1
ATOM 2243 N N . ARG A 1 290 ? 43.033 18.095 -9.510 1.00 10.96 281 ARG A N 1
ATOM 2244 C CA . ARG A 1 290 ? 44.159 18.877 -10.073 1.00 10.24 281 ARG A CA 1
ATOM 2245 C C . ARG A 1 290 ? 44.599 18.327 -11.426 1.00 11.30 281 ARG A C 1
ATOM 2246 O O . ARG A 1 290 ? 44.979 17.178 -11.558 1.00 11.56 281 ARG A O 1
ATOM 2254 N N . GLY A 1 291 ? 44.599 19.183 -12.429 1.00 10.60 282 GLY A N 1
ATOM 2255 C CA . GLY A 1 291 ? 45.083 18.814 -13.720 1.00 11.11 282 GLY A CA 1
ATOM 2256 C C . GLY A 1 291 ? 44.085 18.128 -14.645 1.00 11.50 282 GLY A C 1
ATOM 2257 O O . GLY A 1 291 ? 44.411 17.776 -15.774 1.00 13.55 282 GLY A O 1
ATOM 2258 N N . ARG A 1 292 ? 42.905 17.902 -14.127 1.00 12.78 283 ARG A N 1
ATOM 2259 C CA . ARG A 1 292 ? 41.789 17.324 -14.900 1.00 13.97 283 ARG A CA 1
ATOM 2260 C C . ARG A 1 292 ? 41.044 18.333 -15.731 1.00 13.36 283 ARG A C 1
ATOM 2261 O O . ARG A 1 292 ? 40.779 19.452 -15.288 1.00 11.64 283 ARG A O 1
ATOM 2269 N N . PRO A 1 293 ? 40.676 17.928 -16.969 1.00 14.01 284 PRO A N 1
ATOM 2270 C CA . PRO A 1 293 ? 39.786 18.747 -17.723 1.00 14.67 284 PRO A CA 1
ATOM 2271 C C . PRO A 1 293 ? 38.585 18.987 -16.914 1.00 16.18 284 PRO A C 1
ATOM 2272 O O . PRO A 1 293 ? 38.062 18.058 -16.236 1.00 15.04 284 PRO A O 1
ATOM 2276 N N . VAL A 1 294 ? 38.124 20.224 -16.951 1.00 18.06 285 VAL A N 1
ATOM 2277 C CA . VAL A 1 294 ? 37.002 20.580 -16.111 1.00 19.75 285 VAL A CA 1
ATOM 2278 C C . VAL A 1 294 ? 35.794 19.795 -16.643 1.00 20.73 285 VAL A C 1
ATOM 2279 O O . VAL A 1 294 ? 34.883 19.473 -15.886 1.00 20.17 285 VAL A O 1
ATOM 2283 N N . ALA A 1 295 ? 35.804 19.489 -17.928 1.00 22.00 286 ALA A N 1
ATOM 2284 C CA . ALA A 1 295 ? 34.714 18.686 -18.553 1.00 24.03 286 ALA A CA 1
ATOM 2285 C C . ALA A 1 295 ? 34.518 17.325 -17.871 1.00 25.41 286 ALA A C 1
ATOM 2286 O O . ALA A 1 295 ? 33.383 16.876 -17.756 1.00 26.69 286 ALA A O 1
ATOM 2288 N N . GLU A 1 296 ? 35.599 16.746 -17.338 1.00 25.75 287 GLU A N 1
ATOM 2289 C CA . GLU A 1 296 ? 35.560 15.458 -16.610 1.00 26.85 287 GLU A CA 1
ATOM 2290 C C . GLU A 1 296 ? 34.966 15.633 -15.235 1.00 28.88 287 GLU A C 1
ATOM 2291 O O . GLU A 1 296 ? 34.591 14.648 -14.543 1.00 30.37 287 GLU A O 1
ATOM 2297 N N . ILE A 1 297 ? 34.920 16.874 -14.786 1.00 29.02 288 ILE A N 1
ATOM 2298 C CA . ILE A 1 297 ? 34.349 17.114 -13.491 1.00 28.30 288 ILE A CA 1
ATOM 2299 C C . ILE A 1 297 ? 32.997 17.740 -13.624 1.00 28.22 288 ILE A C 1
ATOM 2300 O O . ILE A 1 297 ? 32.132 17.397 -12.877 1.00 28.39 288 ILE A O 1
ATOM 2305 N N . ASP A 1 298 ? 32.819 18.645 -14.588 1.00 28.70 289 ASP A N 1
ATOM 2306 C CA . ASP A 1 298 ? 31.599 19.518 -14.674 1.00 29.25 289 ASP A CA 1
ATOM 2307 C C . ASP A 1 298 ? 30.901 19.686 -16.052 1.00 31.21 289 ASP A C 1
ATOM 2308 O O . ASP A 1 298 ? 31.544 19.835 -17.044 1.00 30.97 289 ASP A O 1
ATOM 2313 N N . VAL A 1 299 ? 29.556 19.763 -16.012 1.00 34.33 290 VAL A N 1
ATOM 2314 C CA . VAL A 1 299 ? 28.594 19.992 -17.187 1.00 34.80 290 VAL A CA 1
ATOM 2315 C C . VAL A 1 299 ? 28.835 19.027 -18.309 1.00 35.81 290 VAL A C 1
ATOM 2316 O O . VAL A 1 299 ? 29.005 17.842 -18.020 1.00 38.31 290 VAL A O 1
#

Foldseek 3Di:
DDDDDQQPDVVGDDCPWLLNVLVVVCVVLPDDLVPQDLQAQLVLLVPDDPQLNLLVLLLLVLQLLLLVLCLPLLVLLLVLCVVVVNVSNNSSSVSVSVLSVVLNVNSVVNCVSNPNDDDSCVSCVLQVLSCCLRVPLQNVLSVVSNVPSDLLSLLLNLCSNQQQSLQQQVVLSLVVVVLSDPVVPHRSSVPVSSVSSVVSSVSVNSSSLLSLLLSCLVDVVSLVSNVVSLVVCLVSSLSSLVSSCVVCVVQGPSRDHSVVSSVRSSCSNVVSSVSRCVSHNDDSVVRGD